Protein 8ROS (pdb70)

Secondary structure (P-SEA, 3-state):
cccc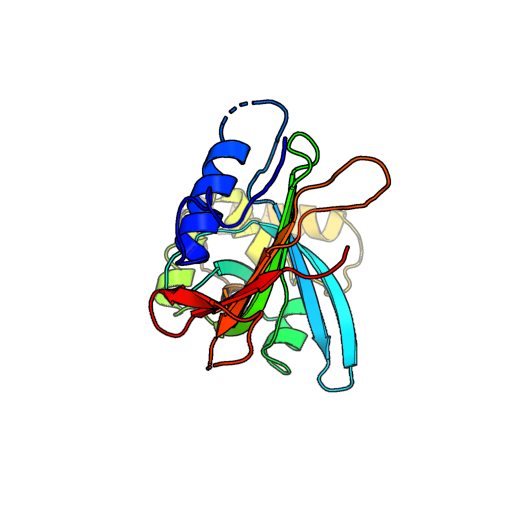cccccccaaaaaaaaaaaaaaccccccccbbbbbbbcccbbbbcbbbbbccccccbbbbbcccccaaaaaaaacccbbbbbbbccccbbbbbbbbbbbccaaaaaaaaaaccaaaaaaaaacccccccccaaaaaaaaaaaaaaaccccccccccccbbbbbccbbbbbbbbcccbbbbbbbbcccccccccccccbbbbbbcc

Solvent-accessible surface area: 12322 Å² total

Nearest PDB structures (foldseek):
  8qyt-assembly1_A-2  TM=1.001E+00  e=1.012E-44  Homo sapiens
  8qyw-assembly1_A-2  TM=9.950E-01  e=2.028E-42  Homo sapiens
  1nrg-assembly1_A-2  TM=9.935E-01  e=1.696E-42  Homo sapiens
  6h00-assembly1_A-2  TM=9.906E-01  e=2.196E-41  Homo sapiens
  3hy8-assembly1_A-2  TM=9.776E-01  e=6.808E-41  Homo sapiens

B-factor: mean 29.66, std 10.38, range [16.56, 82.55]

Sequence (208 aa):
EAFEETHLTSLDPVKQFAAWFEEAVQPDIGEANAMCLATCTRDGKPSARMLLLKGFGKDGFRFFTNFESRKGKELDSSNPFASSLVFYWEPLNNRQVRVEGPVKKLPEEEAECCYFHSRPKSSQIGAVVSHQSSSVIPDREYLRKKNEELEQLYQDQEVPKPKSWGGYVLYPQVMEFWQQGQTNRLHDRIVFRRGLGPMTHRGEEDWLYERLAP

Radius of gyration: 19.8 Å; Cα contacts (8 Å, |Δi|>4): 375; chains: 1; bounding box: 54×47×44 Å

Foldseek 3Di:
DDDDPVPQPALPVLVSCVVVLVVLVVPPRDQQQKKKKWFAAPVGHIDIDIFGFDDQDQQATKGKDFLQAPRNVRCVRPFWMKIWGDRVVQQKIKIFTAGKDFDDPVVFQVVLQVDPVLVNLLQVLDPHHDDDDDVVSSVVSSVVVCVVQPVHDRDRPPRIGMMGGNGQKMWIWHADPPRQIWIKMKGFAPDPQWADGPDRIIIGTDGD

Structure (mmCIF, N/CA/C/O backbone):
data_8ROS
#
_entry.id   8ROS
#
_cell.length_a   83.150
_cell.length_b   83.150
_cell.length_c   59.170
_cell.angle_alpha   90.000
_cell.angle_beta   90.000
_cell.angle_gamma   120.000
#
_symmetry.space_group_name_H-M   'P 31 2 1'
#
loop_
_entity.id
_entity.type
_entity.pdbx_description
1 polymer "Pyridoxine-5'-phosphate oxidase"
2 non-polymer 'FLAVIN MONONUCLEOTIDE'
3 non-polymer '[6-methyl-5-oxidanylidene-4-[(4-oxidanylidene-2-sulfanylidene-1,3-thiazol-5-yl)methyl]-4~{H}-pyridin-3-yl]methyl dihydrogen phosphate'
4 non-polymer DI(HYDROXYETHYL)ETHER
5 non-polymer 'SODIUM ION'
6 water water
#
loop_
_atom_site.group_PDB
_atom_site.id
_atom_site.type_symbol
_atom_site.label_atom_id
_atom_site.label_alt_id
_atom_site.label_comp_id
_atom_site.label_asym_id
_atom_site.label_entity_id
_atom_site.label_seq_id
_atom_site.pdbx_PDB_ins_code
_atom_site.Cartn_x
_atom_site.Cartn_y
_atom_site.Cartn_z
_atom_site.occupancy
_atom_site.B_iso_or_equiv
_atom_site.auth_seq_id
_atom_site.auth_comp_id
_atom_site.auth_asym_id
_atom_site.auth_atom_id
_atom_site.pdbx_PDB_model_num
ATOM 1 N N . GLU A 1 49 ? -34.480 28.224 -3.816 1.000 70.168 46 GLU AAA N 1
ATOM 2 C CA . GLU A 1 49 ? -34.228 27.594 -2.478 1.000 65.117 46 GLU AAA CA 1
ATOM 3 C C . GLU A 1 49 ? -33.777 26.136 -2.658 1.000 57.945 46 GLU AAA C 1
ATOM 4 O O . GLU A 1 49 ? -32.931 25.700 -1.876 1.000 52.843 46 GLU AAA O 1
ATOM 10 N N . ALA A 1 50 ? -34.348 25.403 -3.620 1.000 46.622 47 ALA AAA N 1
ATOM 11 C CA . ALA A 1 50 ? -33.898 24.042 -4.004 1.000 46.861 47 ALA AAA CA 1
ATOM 12 C C . ALA A 1 50 ? -32.497 24.141 -4.607 1.000 44.831 47 ALA AAA C 1
ATOM 13 O O . ALA A 1 50 ? -32.298 25.030 -5.435 1.000 45.562 47 ALA AAA O 1
ATOM 15 N N . PHE A 1 51 ? -31.578 23.231 -4.260 1.000 36.079 48 PHE AAA N 1
ATOM 16 C CA . PHE A 1 51 ? -30.318 23.011 -5.010 1.000 32.220 48 PHE AAA CA 1
ATOM 17 C C . PHE A 1 51 ? -30.403 21.685 -5.778 1.000 35.679 48 PHE AAA C 1
ATOM 18 O O . PHE A 1 51 ? -30.442 20.609 -5.200 1.000 31.802 48 PHE AAA O 1
ATOM 26 N N . GLU A 1 52 ? -30.441 21.780 -7.106 1.000 37.140 49 GLU AAA N 1
ATOM 27 C CA . GLU A 1 52 ? -30.864 20.700 -8.024 1.000 39.055 49 GLU AAA CA 1
ATOM 28 C C . GLU A 1 52 ? -29.797 20.473 -9.078 1.000 36.410 49 GLU AAA C 1
ATOM 29 O O . GLU A 1 52 ? -29.288 21.465 -9.611 1.000 36.364 49 GLU AAA O 1
ATOM 35 N N . GLU A 1 53 ? -29.580 19.214 -9.415 1.000 33.237 50 GLU AAA N 1
ATOM 36 C CA . GLU A 1 53 ? -28.652 18.717 -10.458 1.000 33.376 50 GLU AAA CA 1
ATOM 37 C C . GLU A 1 53 ? -28.901 19.430 -11.802 1.000 39.219 50 GLU AAA C 1
ATOM 38 O O . GLU A 1 53 ? -27.941 19.802 -12.420 1.000 42.025 50 GLU AAA O 1
ATOM 44 N N . THR A 1 54 ? -30.145 19.695 -12.171 1.000 43.256 51 THR AAA N 1
ATOM 45 C CA . THR A 1 54 ? -30.510 20.333 -13.470 1.000 44.560 51 THR AAA CA 1
ATOM 46 C C . THR A 1 54 ? -30.192 21.832 -13.484 1.000 45.049 51 THR AAA C 1
ATOM 47 O O . THR A 1 54 ? -30.280 22.418 -14.580 1.000 45.981 51 THR AAA O 1
ATOM 51 N N . HIS A 1 55 ? -29.877 22.460 -12.347 1.000 40.260 52 HIS AAA N 1
ATOM 52 C CA . HIS A 1 55 ? -29.482 23.899 -12.282 1.000 43.513 52 HIS AAA CA 1
ATOM 53 C C . HIS A 1 55 ? -28.024 24.048 -11.803 1.000 40.105 52 HIS AAA C 1
ATOM 54 O O . HIS A 1 55 ? -27.658 25.136 -11.311 1.000 43.713 52 HIS AAA O 1
ATOM 61 N N . LEU A 1 56 ? -27.174 23.035 -11.982 1.000 38.735 53 LEU AAA N 1
ATOM 62 C CA . LEU A 1 56 ? -25.730 23.215 -11.713 1.000 33.767 53 LEU AAA CA 1
ATOM 63 C C . LEU A 1 56 ? -25.236 24.227 -12.728 1.000 39.378 53 LEU AAA C 1
ATOM 64 O 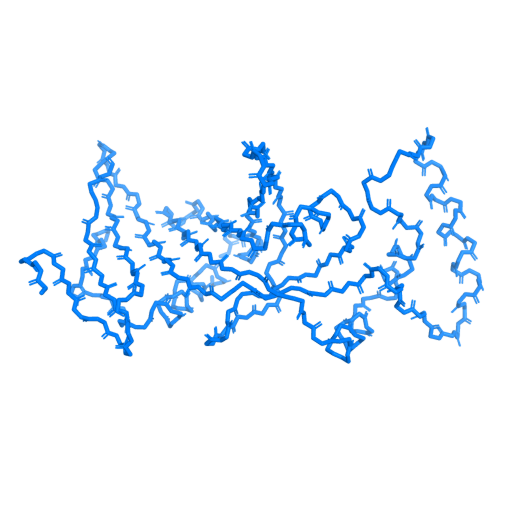O . LEU A 1 56 ? -25.735 24.235 -13.856 1.000 37.390 53 LEU AAA O 1
ATOM 69 N N . THR A 1 57 ? -24.340 25.108 -12.327 1.000 32.919 54 THR AAA N 1
ATOM 70 C CA . THR A 1 57 ? -23.715 26.063 -13.269 1.000 33.716 54 THR AAA CA 1
ATOM 71 C C . THR A 1 57 ? -22.793 25.275 -14.202 1.000 34.003 54 THR AAA C 1
ATOM 72 O O . THR A 1 57 ? -22.685 25.633 -15.375 1.000 35.803 54 THR AAA O 1
ATOM 76 N N . SER A 1 58 ? -22.118 24.251 -13.680 1.000 28.506 55 SER AAA N 1
ATOM 77 C CA . SER A 1 58 ? -21.080 23.483 -14.395 1.000 30.216 55 SER AAA CA 1
ATOM 78 C C . SER A 1 58 ? -21.013 22.073 -13.835 1.000 30.319 55 SER AAA C 1
ATOM 79 O O . SER A 1 58 ? -21.273 21.891 -12.597 1.000 28.364 55 SER AAA O 1
ATOM 82 N N . LEU A 1 59 ? -20.643 21.118 -14.672 1.000 30.488 56 LEU AAA N 1
ATOM 83 C CA . LEU A 1 59 ? -20.338 19.735 -14.249 1.000 29.747 56 LEU AAA CA 1
ATOM 84 C C . LEU A 1 59 ? -18.834 19.565 -14.080 1.000 27.509 56 LEU AAA C 1
ATOM 85 O O . LEU A 1 59 ? -18.354 18.411 -13.977 1.000 26.544 56 LEU AAA O 1
ATOM 90 N N . ASP A 1 60 ? -18.087 20.675 -14.136 1.000 29.746 57 ASP AAA N 1
ATOM 91 C CA . ASP A 1 60 ? -16.687 20.708 -13.669 1.000 28.515 57 ASP AAA CA 1
ATOM 92 C C . ASP A 1 60 ? -16.777 21.340 -12.288 1.000 26.992 57 ASP AAA C 1
ATOM 93 O O . ASP A 1 60 ? -17.154 22.501 -12.233 1.000 24.561 57 ASP AAA O 1
ATOM 98 N N . PRO A 1 61 ? -16.554 20.548 -11.215 1.000 24.455 58 PRO AAA N 1
ATOM 99 C CA . PRO A 1 61 ? -16.810 21.064 -9.856 1.000 23.701 58 PRO AAA CA 1
ATOM 100 C C . PRO A 1 61 ? -15.924 22.251 -9.463 1.000 25.399 58 PRO AAA C 1
ATOM 101 O O . PRO A 1 61 ? -16.322 23.051 -8.631 1.000 23.209 58 PRO AAA O 1
ATOM 105 N N . VAL A 1 62 ? -14.759 22.389 -10.084 1.000 24.278 59 VAL AAA N 1
ATOM 106 C CA . VAL A 1 62 ? -13.954 23.633 -9.876 1.000 24.358 59 VAL AAA CA 1
ATOM 107 C C . VAL A 1 62 ? -14.736 24.858 -10.377 1.000 25.594 59 VAL AAA C 1
ATOM 108 O O . VAL A 1 62 ? -14.729 25.950 -9.709 1.000 25.529 59 VAL AAA O 1
ATOM 112 N N . LYS A 1 63 ? -15.379 24.794 -11.563 1.000 23.622 60 LYS AAA N 1
ATOM 113 C CA . LYS A 1 63 ? -16.212 25.907 -12.060 1.000 24.845 60 LYS AAA CA 1
ATOM 114 C C . LYS A 1 63 ? -17.471 26.116 -11.212 1.000 24.395 60 LYS AAA C 1
ATOM 115 O O . LYS A 1 63 ? -17.902 27.254 -11.019 1.000 25.181 60 LYS AAA O 1
ATOM 121 N N . GLN A 1 64 ? -18.058 25.039 -10.677 1.000 24.102 61 GLN AAA N 1
ATOM 122 C CA . GLN A 1 64 ? -19.201 25.153 -9.755 1.000 22.797 61 GLN AAA CA 1
ATOM 123 C C . GLN A 1 64 ? -18.733 25.828 -8.448 1.000 21.960 61 GLN AAA C 1
ATOM 124 O O . GLN A 1 64 ? -19.441 26.736 -8.002 1.000 22.485 61 GLN AAA O 1
ATOM 130 N N . PHE A 1 65 ? -17.525 25.518 -8.011 1.000 23.276 62 PHE AAA N 1
ATOM 131 C CA . PHE A 1 65 ? -16.931 26.211 -6.825 1.000 21.348 62 PHE AAA CA 1
ATOM 132 C C . PHE A 1 65 ? -16.806 27.708 -7.154 1.000 20.604 62 PHE AAA C 1
ATOM 133 O O . PHE A 1 65 ? -17.22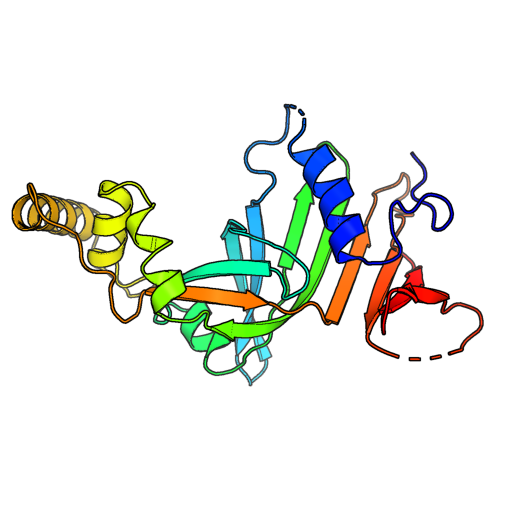5 28.597 -6.398 1.000 20.697 62 PHE AAA O 1
ATOM 141 N N . ALA A 1 66 ? -16.299 28.002 -8.345 1.000 22.881 63 ALA AAA N 1
ATOM 142 C CA . ALA A 1 66 ? -16.100 29.415 -8.755 1.000 23.559 63 ALA AAA CA 1
ATOM 143 C C . ALA A 1 66 ? -17.437 30.144 -8.716 1.000 23.817 63 ALA AAA C 1
ATOM 144 O O . ALA A 1 66 ? -17.486 31.330 -8.260 1.000 24.588 63 ALA AAA O 1
ATOM 146 N N . ALA A 1 67 ? -18.533 29.509 -9.151 1.000 21.977 64 ALA AAA N 1
ATOM 147 C CA . ALA A 1 67 ? -19.850 30.162 -9.169 1.000 22.955 64 ALA AAA CA 1
ATOM 148 C C . ALA A 1 67 ? -20.339 30.453 -7.760 1.000 23.892 64 ALA AAA C 1
ATOM 149 O O . ALA A 1 67 ? -20.753 31.580 -7.448 1.000 24.868 64 ALA AAA O 1
ATOM 151 N N . TRP A 1 68 ? -20.241 29.470 -6.885 1.000 22.559 65 TRP AAA N 1
ATOM 152 C CA . TRP A 1 68 ? -20.641 29.693 -5.476 1.000 21.925 65 TRP AAA CA 1
ATOM 153 C C . TRP A 1 68 ? -19.718 30.685 -4.761 1.000 19.958 65 TRP AAA C 1
ATOM 154 O O . TRP A 1 68 ? -20.234 31.460 -3.954 1.000 22.828 65 TRP AAA O 1
ATOM 165 N N . PHE A 1 69 ? -18.422 30.617 -5.013 1.000 22.514 66 PHE AAA N 1
ATOM 166 C CA . PHE A 1 69 ? -17.423 31.506 -4.374 1.000 20.889 66 PHE AAA CA 1
ATOM 167 C C . PHE A 1 69 ? -17.761 32.951 -4.755 1.000 21.132 66 PHE AAA C 1
ATOM 168 O O . PHE A 1 69 ? -17.780 33.838 -3.895 1.000 22.107 66 PHE AAA O 1
ATOM 176 N N . GLU A 1 70 ? -18.036 33.188 -6.040 1.000 21.263 67 GLU AAA N 1
ATOM 177 C CA . GLU A 1 70 ? -18.414 34.535 -6.488 1.000 23.388 67 GLU AAA CA 1
ATOM 178 C C . GLU A 1 70 ? -19.654 35.041 -5.761 1.000 25.309 67 GLU AAA C 1
ATOM 179 O O . GLU A 1 70 ? -19.653 36.189 -5.308 1.000 24.691 67 GLU AAA O 1
ATOM 185 N N . GLU A 1 71 ? -20.663 34.199 -5.554 1.000 22.841 68 GLU AAA N 1
ATOM 186 C CA . GLU A 1 71 ? -21.856 34.608 -4.797 1.000 25.146 68 GLU AAA CA 1
ATOM 187 C C . GLU A 1 71 ? -21.449 34.988 -3.377 1.000 24.869 68 GLU AAA C 1
ATOM 188 O O . GLU A 1 71 ? -22.025 35.962 -2.823 1.000 24.895 68 GLU AAA O 1
ATOM 194 N N . ALA A 1 72 ? -20.573 34.230 -2.744 1.000 22.497 69 ALA AAA N 1
ATOM 195 C CA . ALA A 1 72 ? -20.150 34.523 -1.361 1.000 22.365 69 ALA AAA CA 1
ATOM 196 C C . ALA A 1 72 ? -19.421 35.884 -1.309 1.000 24.101 69 ALA AAA C 1
ATOM 197 O O . ALA A 1 72 ? -19.606 36.638 -0.352 1.000 24.739 69 ALA AAA O 1
ATOM 199 N N . VAL A 1 73 ? -18.529 36.127 -2.266 1.000 22.915 70 VAL AAA N 1
ATOM 200 C CA . VAL A 1 73 ? -17.721 37.372 -2.353 1.000 23.206 70 VAL AAA CA 1
ATOM 201 C C . VAL A 1 73 ? -18.657 38.575 -2.530 1.000 26.080 70 VAL AAA C 1
ATOM 202 O O . VAL A 1 73 ? -18.372 39.641 -1.920 1.000 27.643 70 VAL AAA O 1
ATOM 206 N N . GLN A 1 74 ? -19.755 38.377 -3.240 1.000 25.790 71 GLN AAA N 1
ATOM 207 C CA . GLN A 1 74 ? -20.742 39.445 -3.572 1.000 30.046 71 GLN AAA CA 1
ATOM 208 C C . GLN A 1 74 ? -21.624 39.722 -2.348 1.000 29.952 71 GLN AAA C 1
ATOM 209 O O . GLN A 1 74 ? -22.373 40.706 -2.387 1.000 31.040 71 GLN AAA O 1
ATOM 225 N N . PRO A 1 76 ? -22.515 41.016 1.211 1.000 29.592 73 PRO AAA N 1
ATOM 226 C CA . PRO A 1 76 ? -21.929 41.913 2.189 1.000 29.599 73 PRO AAA CA 1
ATOM 227 C C . PRO A 1 76 ? -21.902 41.389 3.626 1.000 30.770 73 PRO AAA C 1
ATOM 228 O O . PRO A 1 76 ? -21.157 41.931 4.399 1.000 34.151 73 PRO AAA O 1
ATOM 232 N N . ASP A 1 77 ? -22.639 40.320 3.945 1.000 30.999 74 ASP AAA N 1
ATOM 233 C CA . ASP A 1 77 ? -22.660 39.732 5.312 1.000 31.435 74 ASP AAA CA 1
ATOM 234 C C . ASP A 1 77 ? -21.590 38.652 5.475 1.000 30.167 74 ASP AAA C 1
ATOM 235 O O . ASP A 1 77 ? -21.465 38.089 6.567 1.000 31.065 74 ASP AAA O 1
ATOM 240 N N . ILE A 1 78 ? -20.804 38.403 4.436 1.000 29.570 75 ILE AAA N 1
ATOM 241 C CA . ILE A 1 78 ? -19.653 37.475 4.509 1.000 28.955 75 ILE AAA CA 1
ATOM 242 C C . ILE A 1 78 ? -18.374 38.323 4.577 1.000 30.431 75 ILE AAA C 1
ATOM 243 O O . ILE A 1 78 ?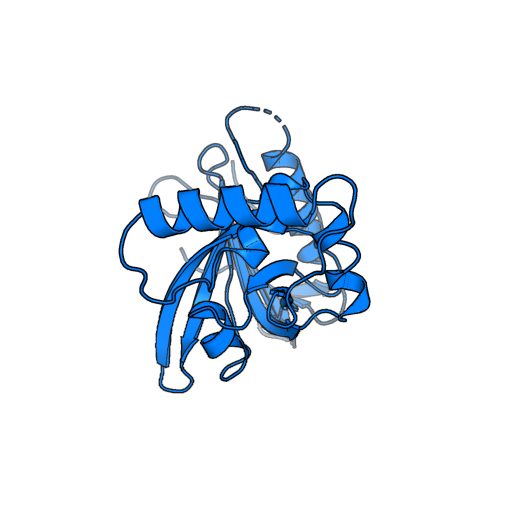 -18.196 39.218 3.717 1.000 32.969 75 ILE AAA O 1
ATOM 248 N N . GLY A 1 79 ? -17.549 38.089 5.580 1.000 28.334 76 GLY AAA N 1
ATOM 249 C CA . GLY A 1 79 ? -16.273 38.797 5.761 1.000 30.758 76 GLY AAA CA 1
ATOM 250 C C . GLY A 1 79 ? -15.172 38.244 4.869 1.000 28.457 76 GLY AAA C 1
ATOM 251 O O . GLY A 1 79 ? -14.809 38.915 3.856 1.000 33.675 76 GLY AAA O 1
ATOM 252 N N . GLU A 1 80 ? -14.610 37.087 5.232 1.000 27.960 77 GLU AAA N 1
ATOM 253 C CA . GLU A 1 80 ? -13.555 36.424 4.435 1.000 28.364 77 GLU AAA CA 1
ATOM 254 C C . GLU A 1 80 ? -14.214 35.211 3.745 1.000 27.975 77 GLU AAA C 1
ATOM 255 O O . GLU A 1 80 ? -14.274 34.128 4.341 1.000 27.313 77 GLU AAA O 1
ATOM 261 N N . ALA A 1 81 ? -14.708 35.358 2.509 1.000 25.136 78 ALA AAA N 1
ATOM 262 C CA . ALA A 1 81 ? -15.339 34.245 1.779 1.000 24.065 78 ALA AAA CA 1
ATOM 263 C C . ALA A 1 81 ? -14.294 33.156 1.514 1.000 21.588 78 ALA AAA C 1
ATOM 264 O O . ALA A 1 81 ? -14.694 32.027 1.290 1.000 22.858 78 ALA AAA O 1
ATOM 266 N N . ASN A 1 82 ? -13.000 33.464 1.526 1.000 21.792 79 ASN AAA N 1
ATOM 267 C CA . ASN A 1 82 ? -11.935 32.473 1.273 1.000 21.123 79 ASN AAA CA 1
ATOM 268 C C . ASN A 1 82 ? -11.374 31.892 2.562 1.000 19.335 79 ASN AAA C 1
ATOM 269 O O . ASN A 1 82 ? -10.464 31.100 2.472 1.000 20.155 79 ASN AAA O 1
ATOM 274 N N . ALA A 1 83 ? -11.988 32.149 3.713 1.000 19.797 80 ALA AAA N 1
ATOM 275 C CA . ALA A 1 83 ? -11.615 31.370 4.907 1.000 18.915 80 ALA AAA CA 1
ATOM 276 C C . ALA A 1 83 ? -12.082 29.926 4.742 1.000 19.617 80 ALA AAA C 1
ATOM 277 O O . ALA A 1 83 ? -13.197 29.685 4.230 1.000 21.815 80 ALA AAA O 1
ATOM 279 N N . MET A 1 84 ? -11.276 28.988 5.217 1.000 18.391 81 MET AAA N 1
ATOM 280 C CA . MET A 1 84 ? -11.595 27.574 5.085 1.000 17.745 81 MET AAA CA 1
ATOM 281 C C . MET A 1 84 ? -11.007 26.833 6.287 1.000 19.325 81 MET AAA C 1
ATOM 282 O O . MET A 1 84 ? -10.055 27.319 6.921 1.000 20.428 81 MET AAA O 1
ATOM 287 N N . CYS A 1 85 ? -11.561 25.686 6.631 1.000 18.902 82 CYS AAA N 1
ATOM 288 C CA . CYS A 1 85 ? -10.969 24.819 7.644 1.000 18.483 82 CYS AAA CA 1
ATOM 289 C C . CYS A 1 85 ? -10.174 23.733 6.923 1.000 18.961 82 CYS AAA C 1
ATOM 290 O O . CYS A 1 85 ? -10.748 23.082 6.054 1.000 19.796 82 CYS AAA O 1
ATOM 293 N N . LEU A 1 86 ? -8.903 23.606 7.253 1.000 18.478 83 LEU AAA N 1
ATOM 294 C CA . LEU A 1 86 ? -8.004 22.574 6.699 1.000 18.955 83 LEU AAA CA 1
ATOM 295 C C . LEU A 1 86 ? -7.867 21.443 7.690 1.000 18.479 83 LEU AAA C 1
ATOM 296 O O . LEU A 1 86 ? -7.407 21.694 8.822 1.000 18.506 83 LEU AAA O 1
ATOM 301 N N . ALA A 1 87 ? -8.267 20.246 7.300 1.000 18.493 84 ALA AAA N 1
ATOM 302 C CA . ALA A 1 87 ? -8.133 19.030 8.121 1.000 18.617 84 ALA AAA CA 1
ATOM 303 C C . ALA A 1 87 ? -6.948 18.184 7.612 1.000 20.563 84 ALA AAA C 1
ATOM 304 O O . ALA A 1 87 ? -6.856 17.946 6.424 1.000 19.799 84 ALA AAA O 1
ATOM 306 N N . THR A 1 88 ? -6.063 17.813 8.506 1.000 18.830 85 THR AAA N 1
ATOM 307 C CA . THR A 1 88 ? -4.860 16.994 8.227 1.000 19.538 85 THR AAA CA 1
ATOM 308 C C . THR A 1 88 ? -4.887 15.829 9.220 1.000 22.005 85 THR AAA C 1
ATOM 309 O O . THR A 1 88 ? -5.638 15.846 10.174 1.000 21.889 85 THR AAA O 1
ATOM 313 N N . CYS A 1 89 ? -3.989 14.879 9.056 1.000 21.368 86 CYS AAA N 1
ATOM 314 C CA . CYS A 1 89 ? -3.833 13.839 10.098 1.000 21.320 86 CYS AAA CA 1
ATOM 315 C C . CYS A 1 89 ? -2.489 13.135 9.961 1.000 21.704 86 CYS AAA C 1
ATOM 316 O O . CYS A 1 89 ? -1.870 13.192 8.916 1.000 22.712 86 CYS AAA O 1
ATOM 319 N N . THR A 1 90 ? -2.088 12.514 11.057 1.000 23.184 87 THR AAA N 1
ATOM 320 C CA . THR A 1 90 ? -0.892 11.641 11.033 1.000 23.373 87 THR AAA CA 1
ATOM 321 C C . THR A 1 90 ? -1.185 10.412 10.176 1.000 25.427 87 THR AAA C 1
ATOM 322 O O . THR A 1 90 ? -2.369 10.024 9.967 1.000 26.293 87 THR AAA O 1
ATOM 326 N N . ARG A 1 91 ? -0.114 9.737 9.742 1.000 26.739 88 ARG AAA N 1
ATOM 327 C CA . ARG A 1 91 ? -0.264 8.443 9.013 1.000 31.550 88 ARG AAA CA 1
ATOM 328 C C . ARG A 1 91 ? -1.057 7.432 9.842 1.000 27.798 88 ARG AAA C 1
ATOM 329 O O . ARG A 1 91 ? -1.793 6.606 9.239 1.000 33.413 88 ARG AAA O 1
ATOM 337 N N . ASP A 1 92 ? -0.902 7.478 11.145 1.000 27.621 89 ASP AAA N 1
ATOM 338 C CA . ASP A 1 92 ? -1.508 6.548 12.135 1.000 32.977 89 ASP AAA CA 1
ATOM 339 C C . ASP A 1 92 ? -2.926 7.009 12.536 1.000 30.001 89 ASP AAA C 1
ATOM 340 O O . ASP A 1 92 ? -3.511 6.375 13.435 1.000 30.123 89 ASP AAA O 1
ATOM 345 N N . GLY A 1 93 ? -3.472 8.051 11.888 1.000 27.444 90 GLY AAA N 1
ATOM 346 C CA . GLY A 1 93 ? -4.912 8.353 11.971 1.000 26.735 90 GLY AAA CA 1
ATOM 347 C C . GLY A 1 93 ? -5.267 9.286 13.124 1.000 26.375 90 GLY AAA C 1
ATOM 348 O O . GLY A 1 93 ? -6.385 9.170 13.636 1.000 26.873 90 GLY AAA O 1
ATOM 349 N N . LYS A 1 94 ? -4.419 10.233 13.495 1.000 24.007 91 LYS AAA N 1
ATOM 350 C CA . LYS A 1 94 ? -4.738 11.213 14.573 1.000 24.920 91 LYS AAA CA 1
ATOM 351 C C . LYS A 1 94 ? -5.049 12.536 13.878 1.000 23.084 91 LYS AAA C 1
ATOM 352 O O . LYS A 1 94 ? -4.161 13.127 13.286 1.000 22.782 91 LYS AAA O 1
ATOM 358 N N . PRO A 1 95 ? -6.317 12.984 13.855 1.000 22.334 92 PRO AAA N 1
ATOM 359 C CA . PRO A 1 95 ? -6.637 14.150 13.025 1.000 21.771 92 PRO AAA CA 1
ATOM 360 C C . PRO A 1 95 ? -6.418 15.483 13.733 1.000 20.102 92 PRO AAA C 1
ATOM 361 O O . PRO A 1 95 ? -6.402 15.591 14.949 1.000 23.478 92 PRO AAA O 1
ATOM 365 N N . SER A 1 96 ? -6.254 16.530 12.921 1.000 19.698 93 SER AAA N 1
ATOM 366 C CA . SER A 1 96 ? -6.119 17.914 13.419 1.000 19.226 93 SER AAA CA 1
ATOM 367 C C . SER A 1 96 ? -6.788 18.848 12.425 1.000 19.446 93 SER AAA C 1
ATOM 368 O O . SER A 1 96 ? -7.044 18.448 11.262 1.000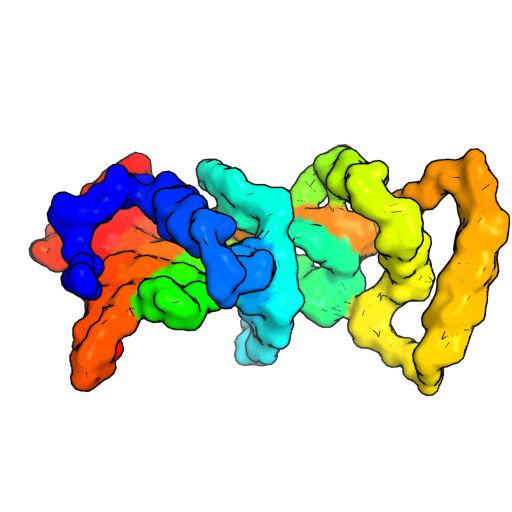 20.469 93 SER AAA O 1
ATOM 371 N N . ALA A 1 97 ? -7.105 20.072 12.826 1.000 18.046 94 ALA AAA N 1
ATOM 372 C CA . ALA A 1 97 ? -7.858 21.000 11.943 1.000 18.632 94 ALA AAA CA 1
ATOM 373 C C . ALA A 1 97 ? -7.632 22.412 12.418 1.000 17.523 94 ALA AAA C 1
ATOM 374 O O . ALA A 1 97 ? -7.581 22.678 13.669 1.000 17.839 94 ALA AAA O 1
ATOM 376 N N . ARG A 1 98 ? -7.666 23.338 11.494 1.000 19.311 95 ARG AAA N 1
ATOM 377 C CA . ARG A 1 98 ? -7.459 24.773 11.807 1.000 18.222 95 ARG AAA CA 1
ATOM 378 C C . ARG A 1 98 ? -7.971 25.610 10.666 1.000 17.863 95 ARG AAA C 1
ATOM 379 O O . ARG A 1 98 ? -8.007 25.132 9.525 1.000 18.195 95 ARG AAA O 1
ATOM 387 N N . MET A 1 99 ? -8.302 26.868 10.980 1.000 16.558 96 MET AAA N 1
ATOM 388 C CA . MET A 1 99 ? -8.654 27.807 9.904 1.000 18.508 96 MET AAA CA 1
ATOM 389 C C . MET A 1 99 ? -7.439 28.205 9.096 1.000 18.328 96 MET AAA C 1
ATOM 390 O O . MET A 1 99 ? -6.340 28.372 9.666 1.000 20.691 96 MET AAA O 1
ATOM 395 N N . LEU A 1 100 ? -7.637 28.449 7.779 1.000 18.979 97 LEU AAA N 1
ATOM 396 C CA . LEU A 1 100 ? -6.611 28.937 6.854 1.000 22.296 97 LEU AAA CA 1
ATOM 397 C C . LEU A 1 100 ? -7.297 29.842 5.835 1.000 22.498 97 LEU AAA C 1
ATOM 398 O O . LEU A 1 100 ? -8.542 29.770 5.676 1.000 20.709 97 LEU AAA O 1
ATOM 403 N N . LEU A 1 101 ? -6.524 30.590 5.063 1.000 21.864 98 LEU AAA N 1
ATOM 404 C CA . LEU A 1 101 ? -7.112 31.331 3.929 1.000 21.686 98 LEU AAA CA 1
ATOM 405 C C . LEU A 1 101 ? -6.711 30.661 2.620 1.000 20.513 98 LEU AAA C 1
ATOM 406 O O . LEU A 1 101 ? -5.571 30.317 2.427 1.000 22.579 98 LEU AAA O 1
ATOM 411 N N . LEU A 1 102 ? -7.710 30.430 1.784 1.000 19.930 99 LEU AAA N 1
ATOM 412 C CA . LEU A 1 102 ? -7.457 30.072 0.371 1.000 18.512 99 LEU AAA CA 1
ATOM 413 C C . LEU A 1 102 ? -6.734 31.215 -0.332 1.000 19.349 99 LEU AAA C 1
ATOM 414 O O . LEU A 1 102 ? -7.181 32.345 -0.206 1.000 21.178 99 LEU AAA O 1
ATOM 419 N N . LYS A 1 103 ? -5.642 30.897 -1.061 1.000 19.571 100 LYS AAA N 1
ATOM 420 C CA . LYS A 1 103 ? -4.842 31.949 -1.739 1.000 21.664 100 LYS AAA CA 1
ATOM 421 C C . LYS A 1 103 ? -4.852 31.828 -3.257 1.000 26.515 100 LYS AAA C 1
ATOM 422 O O . LYS A 1 103 ? -4.468 32.808 -3.921 1.000 33.872 100 LYS AAA O 1
ATOM 428 N N . GLY A 1 104 ? -5.606 30.917 -3.767 1.000 24.009 101 GLY AAA N 1
ATOM 429 C CA . GLY A 1 104 ? -5.767 30.765 -5.224 1.000 24.432 101 GLY AAA CA 1
ATOM 430 C C . GLY A 1 104 ? -6.410 29.438 -5.515 1.000 24.439 101 GLY AAA C 1
ATOM 431 O O . GLY A 1 104 ? -6.277 28.508 -4.703 1.000 24.080 101 GLY AAA O 1
ATOM 432 N N . PHE A 1 105 ? -7.053 29.298 -6.672 1.000 23.058 102 PHE AAA N 1
ATOM 433 C CA . PHE A 1 105 ? -7.718 28.042 -7.055 1.000 22.618 102 PHE AAA CA 1
ATOM 434 C C . PHE A 1 105 ? -7.820 28.023 -8.581 1.000 24.287 102 PHE AAA C 1
ATOM 435 O O . PHE A 1 105 ? -7.903 29.087 -9.229 1.000 27.202 102 PHE AAA O 1
ATOM 443 N N . GLY A 1 106 ? -7.899 26.818 -9.082 1.000 28.113 103 GLY AAA N 1
ATOM 444 C CA . GLY A 1 106 ? -8.145 26.555 -10.522 1.000 26.495 103 GLY AAA CA 1
ATOM 445 C C . GLY A 1 106 ? -8.037 25.078 -10.774 1.000 28.914 103 GLY AAA C 1
ATOM 446 O O . GLY A 1 106 ? -8.156 24.267 -9.836 1.000 27.187 103 GLY AAA O 1
ATOM 447 N N . LYS A 1 107 ? -7.772 24.691 -12.028 1.000 30.079 104 LYS AAA N 1
ATOM 448 C CA . LYS A 1 107 ? -7.842 23.265 -12.398 1.000 33.173 104 LYS AAA CA 1
ATOM 449 C C . LYS A 1 107 ? -6.870 22.406 -11.578 1.000 32.197 104 LYS AAA C 1
ATOM 450 O O . LYS A 1 107 ? -7.229 21.258 -11.313 1.000 39.174 104 LYS AAA O 1
ATOM 456 N N . ASP A 1 108 ? -5.682 22.909 -11.184 1.000 29.054 105 ASP AAA N 1
ATOM 457 C CA . ASP A 1 108 ? -4.619 22.103 -10.523 1.000 32.970 105 ASP AAA CA 1
ATOM 458 C C . ASP A 1 108 ? -4.905 22.049 -9.018 1.000 27.691 105 ASP AAA C 1
ATOM 459 O O . ASP A 1 108 ? -4.281 21.237 -8.329 1.000 29.323 105 ASP AAA O 1
ATOM 464 N N . GLY A 1 109 ? -5.862 22.860 -8.567 1.000 26.262 106 GLY AAA N 1
ATOM 465 C CA . GLY A 1 109 ? -6.324 22.710 -7.174 1.000 24.614 106 GLY AAA CA 1
ATOM 466 C C . GLY A 1 109 ? -6.312 24.003 -6.393 1.000 23.212 106 GLY AAA C 1
ATOM 467 O O . GLY A 1 109 ? -6.335 25.143 -6.952 1.000 24.624 106 GLY AAA O 1
ATOM 468 N N . PHE A 1 110 ? -6.393 23.796 -5.087 1.000 23.162 107 PHE AAA N 1
ATOM 469 C CA . PHE A 1 110 ? -6.648 24.821 -4.054 1.000 23.889 107 PHE AAA CA 1
ATOM 470 C C . PHE A 1 110 ? -5.325 25.096 -3.325 1.000 20.964 107 PHE AAA C 1
ATOM 471 O O . PHE A 1 110 ? -4.768 24.165 -2.777 1.000 20.791 107 PHE AAA O 1
ATOM 479 N N . ARG A 1 111 ? -4.873 26.350 -3.367 1.000 20.811 108 ARG AAA N 1
ATOM 480 C CA . ARG A 1 111 ? -3.529 26.778 -2.858 1.000 22.320 108 ARG AAA CA 1
ATOM 481 C C . ARG A 1 111 ? -3.647 27.474 -1.492 1.000 20.239 108 ARG AAA C 1
ATOM 482 O O . ARG A 1 111 ? -4.612 28.266 -1.257 1.000 21.866 108 ARG AAA O 1
ATOM 490 N N . PHE A 1 112 ? -2.670 27.238 -0.659 1.000 19.600 109 PHE AAA N 1
ATOM 491 C CA . PHE A 1 112 ? -2.549 27.924 0.648 1.000 18.070 109 PHE AAA CA 1
ATOM 492 C C . PHE A 1 112 ? -1.087 27.990 1.063 1.000 20.740 109 PHE AAA C 1
ATOM 493 O O . PHE A 1 112 ? -0.255 27.196 0.570 1.000 20.932 109 PHE AAA O 1
ATOM 501 N N . PHE A 1 113 ? -0.778 28.876 2.005 1.000 20.788 110 PHE AAA N 1
ATOM 502 C CA . PHE A 1 113 ? 0.609 29.150 2.395 1.000 20.028 110 PHE AAA CA 1
ATOM 503 C C . PHE A 1 113 ? 0.705 29.029 3.905 1.000 21.734 110 PHE AAA C 1
ATOM 504 O O . PHE A 1 113 ? -0.237 29.453 4.569 1.000 21.569 110 PHE AAA O 1
ATOM 512 N N . THR A 1 114 ? 1.825 28.486 4.363 1.000 20.238 111 THR AAA N 1
ATOM 513 C CA . THR A 1 114 ? 1.999 28.197 5.791 1.000 19.992 111 THR AAA CA 1
ATOM 514 C C . THR A 1 114 ? 3.478 27.874 6.034 1.000 23.554 111 THR AAA C 1
ATOM 515 O O . THR A 1 114 ? 4.291 27.870 5.132 1.000 22.770 111 THR AAA O 1
ATOM 519 N N . ASN A 1 115 ? 3.822 27.652 7.270 1.000 21.437 112 ASN AAA N 1
ATOM 520 C CA . ASN A 1 115 ? 5.166 27.200 7.652 1.000 22.866 112 ASN AAA CA 1
ATOM 521 C C . ASN A 1 115 ? 5.183 25.676 7.563 1.000 24.603 112 ASN AAA C 1
ATOM 522 O O . ASN A 1 115 ? 4.424 24.997 8.258 1.000 21.537 112 ASN AAA O 1
ATOM 527 N N . PHE A 1 116 ? 6.120 25.141 6.799 1.000 22.841 113 PHE AAA N 1
ATOM 528 C CA . PHE A 1 116 ? 6.256 23.673 6.647 1.000 22.268 113 PHE AAA CA 1
ATOM 529 C C . PHE A 1 116 ? 6.659 22.981 7.960 1.000 21.592 113 PHE AAA C 1
ATOM 530 O O . PHE A 1 116 ? 6.403 21.752 8.085 1.000 23.112 113 PHE AAA O 1
ATOM 538 N N . GLU A 1 117 ? 7.244 23.710 8.901 1.000 21.952 114 GLU AAA N 1
ATOM 539 C CA . GLU A 1 117 ? 7.679 23.162 10.211 1.000 24.150 114 GLU AAA CA 1
ATOM 540 C C . GLU A 1 117 ? 6.552 23.238 11.244 1.000 24.220 114 GLU AAA C 1
ATOM 541 O O . GLU A 1 117 ? 6.795 22.875 12.413 1.000 23.534 114 GLU AAA O 1
ATOM 547 N N . SER A 1 118 ? 5.405 23.798 10.877 1.000 21.125 115 SER AAA N 1
ATOM 548 C CA . SER A 1 118 ? 4.253 23.844 11.819 1.000 21.097 115 SER AAA CA 1
ATOM 549 C C . SER A 1 118 ? 3.717 22.431 12.037 1.000 23.662 115 SER AAA C 1
ATOM 550 O O . SER A 1 118 ? 4.134 21.473 11.357 1.000 22.349 115 SER AAA O 1
ATOM 553 N N . ARG A 1 119 ? 2.730 22.314 12.918 1.000 21.999 116 ARG AAA N 1
ATOM 554 C CA . ARG A 1 119 ? 2.081 21.023 13.171 1.000 22.185 116 ARG AAA CA 1
ATOM 555 C C . ARG A 1 119 ? 1.425 20.534 11.881 1.000 22.523 116 ARG AAA C 1
ATOM 556 O O . ARG A 1 119 ? 1.577 19.373 11.519 1.000 21.662 116 ARG AAA O 1
ATOM 564 N N . LYS A 1 120 ? 0.683 21.395 11.184 1.000 20.817 117 LYS AAA N 1
ATOM 565 C CA . LYS A 1 120 ? 0.034 20.966 9.929 1.000 20.066 117 LYS AAA CA 1
ATOM 566 C C . LYS A 1 120 ? 1.101 20.571 8.899 1.000 22.528 117 LYS AAA C 1
ATOM 567 O O . LYS A 1 120 ? 0.850 19.630 8.101 1.000 22.464 117 LYS AAA O 1
ATOM 573 N N . GLY A 1 121 ? 2.217 21.295 8.865 1.000 22.225 118 GLY AAA N 1
ATOM 574 C CA . GLY A 1 121 ? 3.206 21.073 7.802 1.000 21.974 118 GLY AAA CA 1
ATOM 575 C C . GLY A 1 121 ? 3.943 19.742 7.989 1.000 22.318 118 GLY AAA C 1
ATOM 576 O O . GLY A 1 121 ? 4.140 19.021 7.002 1.000 24.062 118 GLY AAA O 1
ATOM 577 N N . LYS A 1 122 ? 4.217 19.359 9.233 1.000 23.862 119 LYS AAA N 1
ATOM 578 C CA . LYS A 1 122 ? 4.801 18.017 9.526 1.000 24.731 119 LYS AAA CA 1
ATOM 579 C C . LYS A 1 122 ? 3.809 16.927 9.160 1.000 24.534 119 LYS AAA C 1
ATOM 580 O O . LYS A 1 122 ? 4.238 15.925 8.572 1.000 26.324 119 LYS AAA O 1
ATOM 586 N N . GLU A 1 123 ? 2.515 17.113 9.418 1.000 21.898 120 GLU AAA N 1
ATOM 587 C CA . GLU A 1 123 ? 1.502 16.108 9.020 1.000 20.886 120 GLU AAA CA 1
ATOM 588 C C . GLU A 1 123 ? 1.430 16.017 7.499 1.000 21.432 120 GLU AAA C 1
ATOM 589 O O . GLU A 1 123 ? 1.365 14.869 7.014 1.000 24.908 120 GLU AAA O 1
ATOM 595 N N . LEU A 1 124 ? 1.353 17.133 6.799 1.000 21.986 121 LEU AAA N 1
ATOM 596 C CA . LEU A 1 124 ? 1.222 17.138 5.319 1.000 21.244 121 LEU AAA CA 1
ATOM 597 C C . LEU A 1 124 ? 2.468 16.491 4.680 1.000 25.275 121 LEU AAA C 1
ATOM 598 O O . LEU A 1 124 ? 2.290 15.858 3.634 1.000 26.259 121 LEU AAA O 1
ATOM 603 N N . ASP A 1 125 ? 3.649 16.708 5.233 1.000 25.508 122 ASP AAA N 1
ATOM 604 C CA . ASP A 1 125 ? 4.928 16.195 4.644 1.000 28.888 122 ASP AAA CA 1
ATOM 605 C C . ASP A 1 125 ? 4.981 14.667 4.864 1.000 29.008 122 ASP AAA C 1
ATOM 606 O O . ASP A 1 125 ? 5.374 13.925 3.931 1.000 30.847 122 ASP AAA O 1
ATOM 611 N N . SER A 1 126 ? 4.487 14.172 5.983 1.000 26.910 123 SER AAA N 1
ATOM 612 C CA A SER A 1 126 ? 4.510 12.724 6.328 0.500 27.200 123 SER AAA CA 1
ATOM 613 C CA B SER A 1 126 ? 4.497 12.732 6.342 0.500 27.002 123 SER AAA CA 1
ATOM 614 C C . SER A 1 126 ? 3.308 11.998 5.718 1.000 27.689 123 SER AAA C 1
ATOM 615 O O . SER A 1 126 ? 3.441 10.788 5.456 1.000 30.703 123 SER AAA O 1
ATOM 620 N N . ASN A 1 127 ? 2.195 12.715 5.480 1.000 24.883 124 ASN AAA N 1
ATOM 621 C CA . ASN A 1 127 ? 0.886 12.137 5.107 1.000 24.840 124 ASN AAA CA 1
ATOM 622 C C . ASN A 1 127 ? 0.146 13.106 4.188 1.000 25.930 124 ASN AAA C 1
ATOM 623 O O . ASN A 1 127 ? -0.712 13.897 4.627 1.000 23.335 124 ASN AAA O 1
ATOM 628 N N . PRO A 1 128 ? 0.490 13.118 2.894 1.000 23.163 125 PRO AAA N 1
ATOM 629 C CA . PRO A 1 128 ? 0.105 14.199 1.981 1.000 24.534 125 PRO AAA CA 1
ATOM 630 C C . PRO A 1 128 ? -1.313 14.111 1.426 1.000 23.653 125 PRO AAA C 1
ATOM 631 O O . PRO A 1 128 ? -1.521 14.095 0.213 1.000 22.614 125 PRO AAA O 1
ATOM 635 N N . PHE A 1 129 ? -2.274 14.151 2.344 1.000 22.468 126 PHE AAA N 1
ATOM 636 C CA . PHE A 1 129 ? -3.728 14.080 2.103 1.000 23.872 126 PHE AAA CA 1
ATOM 637 C C . PHE A 1 129 ? -4.407 15.074 3.053 1.000 21.883 126 PHE AAA C 1
ATOM 638 O O . PHE A 1 129 ? -4.016 15.201 4.203 1.000 22.635 126 PHE AAA O 1
ATOM 646 N N . ALA A 1 130 ? -5.401 15.754 2.541 1.000 22.039 127 ALA AAA N 1
ATOM 647 C CA . ALA A 1 130 ? -6.082 16.770 3.372 1.000 22.126 127 ALA AAA CA 1
ATOM 648 C C . ALA A 1 130 ? -7.537 16.871 2.943 1.000 20.816 127 ALA AAA C 1
ATOM 649 O O . ALA A 1 130 ? -7.950 16.383 1.851 1.000 20.945 127 ALA AAA O 1
ATOM 651 N N . SER A 1 131 ? -8.316 17.624 3.727 1.000 21.190 128 SER AAA N 1
ATOM 652 C CA A SER A 1 131 ? -9.710 17.967 3.364 0.500 22.784 128 SER AAA CA 1
ATOM 653 C CA B SER A 1 131 ? -9.692 17.994 3.308 0.500 21.505 128 SER AAA CA 1
ATOM 654 C C . SER A 1 131 ? -9.958 19.436 3.745 1.000 19.610 128 SER AAA C 1
ATOM 655 O O . SER A 1 131 ? -9.305 19.898 4.708 1.000 21.121 128 SER AAA O 1
ATOM 660 N N . LEU A 1 132 ? -10.798 20.116 2.988 1.000 18.374 129 LEU AAA N 1
ATOM 661 C CA . LEU A 1 132 ? -11.129 21.548 3.223 1.000 19.465 129 LEU AAA CA 1
ATOM 662 C C . LEU A 1 132 ? -12.620 21.646 3.472 1.000 19.155 129 LEU AAA C 1
ATOM 663 O O . LEU A 1 132 ? -13.399 20.874 2.895 1.000 18.584 129 LEU AAA O 1
ATOM 668 N N . VAL A 1 133 ? -13.017 22.610 4.311 1.000 18.303 130 VAL AAA N 1
ATOM 669 C CA . VAL A 1 133 ? -14.436 22.987 4.506 1.000 17.449 130 VAL AAA CA 1
ATOM 670 C C . VAL A 1 133 ? -14.556 24.501 4.280 1.000 18.536 130 VAL AAA C 1
ATOM 671 O O . VAL A 1 133 ? -13.883 25.274 5.007 1.000 18.788 130 VAL AAA O 1
ATOM 675 N N . PHE A 1 134 ? -15.435 24.911 3.371 1.000 18.509 131 PHE AAA N 1
ATOM 676 C CA . PHE A 1 134 ? -15.896 26.297 3.222 1.000 16.873 131 PHE AAA CA 1
ATOM 677 C C . PHE A 1 134 ? -17.306 26.316 3.757 1.000 19.980 131 PHE AAA C 1
ATOM 678 O O . PHE A 1 134 ? -18.126 25.435 3.433 1.000 19.783 131 PHE AAA O 1
ATOM 686 N N . TYR A 1 135 ? -17.601 27.275 4.629 1.000 19.934 132 TYR AAA N 1
ATOM 687 C CA . TYR A 1 135 ? -18.927 27.429 5.236 1.000 17.947 132 TYR AAA CA 1
ATOM 688 C C . TYR A 1 135 ? -19.347 28.889 5.115 1.000 21.183 132 TYR AAA C 1
ATOM 689 O O . TYR A 1 135 ? -18.690 29.754 5.685 1.000 21.298 132 TYR AAA O 1
ATOM 698 N N . TRP A 1 136 ? -20.418 29.140 4.381 1.000 19.748 133 TRP AAA N 1
ATOM 699 C CA . TRP A 1 136 ? -20.982 30.482 4.141 1.000 18.686 133 TRP AAA CA 1
ATOM 700 C C . TRP A 1 136 ? -22.363 30.560 4.794 1.000 20.614 133 TRP AAA C 1
ATOM 701 O O . TRP A 1 136 ? -23.391 30.295 4.166 1.000 22.231 133 TRP AAA O 1
ATOM 712 N N . GLU A 1 137 ? -22.383 30.864 6.094 1.000 21.192 134 GLU AAA N 1
ATOM 713 C CA . GLU A 1 137 ? -23.621 30.806 6.903 1.000 23.511 134 GLU AAA CA 1
ATOM 714 C C . GLU A 1 137 ? -24.736 31.656 6.284 1.000 23.660 134 GLU AAA C 1
ATOM 715 O O . GLU A 1 137 ? -25.858 31.181 6.211 1.000 24.984 134 GLU AAA O 1
ATOM 721 N N . PRO A 1 138 ? -24.498 32.902 5.802 1.000 22.309 135 PRO AAA N 1
ATOM 722 C CA . PRO A 1 138 ? -25.566 33.723 5.238 1.000 24.960 135 PRO AAA CA 1
ATOM 723 C C . PRO A 1 138 ? -26.163 33.150 3.952 1.000 25.533 135 PRO AAA C 1
ATOM 724 O O . PRO A 1 138 ? -27.313 33.501 3.682 1.000 27.614 135 PRO AAA O 1
ATOM 728 N N . LEU A 1 139 ? -25.477 32.235 3.276 1.000 22.225 136 LEU AAA N 1
ATOM 729 C CA . LEU A 1 139 ? -25.973 31.579 2.041 1.000 22.751 136 LEU AAA CA 1
ATOM 730 C C . LEU A 1 139 ? -26.466 30.156 2.342 1.000 22.989 136 LEU AAA C 1
ATOM 731 O O . LEU A 1 139 ? -26.914 29.470 1.400 1.000 24.611 136 LEU AAA O 1
ATOM 736 N N . ASN A 1 140 ? -26.322 29.702 3.579 1.000 21.530 137 ASN AAA N 1
ATOM 737 C CA A ASN A 1 140 ? -26.719 28.345 4.017 0.500 22.323 137 ASN AAA CA 1
ATOM 738 C CA B ASN A 1 140 ? -26.722 28.337 4.008 0.500 23.320 137 ASN AAA CA 1
ATOM 739 C C . ASN A 1 140 ? -26.019 27.307 3.133 1.000 21.579 137 ASN AAA C 1
ATOM 740 O O . ASN A 1 140 ? -26.672 26.338 2.693 1.000 22.523 137 ASN AAA O 1
ATOM 749 N N . ARG A 1 141 ? -24.721 27.475 2.894 1.000 20.572 138 ARG AAA N 1
ATOM 750 C CA . ARG A 1 141 ? -23.967 26.644 1.952 1.000 20.000 138 ARG AAA CA 1
ATOM 751 C C . ARG A 1 141 ? -22.657 26.174 2.579 1.000 19.479 138 ARG AAA C 1
ATOM 752 O O . ARG A 1 141 ? -21.985 26.970 3.319 1.000 20.690 138 ARG AAA O 1
ATOM 760 N N . GLN A 1 142 ? -22.270 24.944 2.243 1.000 18.781 139 GLN AAA N 1
ATOM 761 C CA . GLN A 1 142 ? -20.973 24.359 2.607 1.000 19.160 139 GLN AAA CA 1
ATOM 762 C C . GLN A 1 142 ? -20.341 23.728 1.378 1.000 19.792 139 GLN AAA C 1
ATOM 763 O O . GLN A 1 142 ? -21.081 23.132 0.594 1.000 18.942 139 GLN AAA O 1
ATOM 769 N N . VAL A 1 143 ? -19.031 23.846 1.214 1.000 17.690 140 VAL AAA N 1
ATOM 770 C CA . VAL A 1 143 ? -18.280 23.120 0.178 1.000 19.273 140 VAL AAA CA 1
ATOM 771 C C . VAL A 1 143 ? -17.198 22.302 0.864 1.000 19.605 140 VAL AAA C 1
ATOM 772 O O . VAL A 1 143 ? -16.474 22.865 1.738 1.000 19.456 140 VAL AAA O 1
ATOM 776 N N . ARG A 1 144 ? -17.087 21.008 0.541 1.000 18.182 141 ARG AAA N 1
ATOM 777 C CA . ARG A 1 144 ? -16.025 20.145 1.074 1.000 19.310 141 ARG AAA CA 1
ATOM 778 C C . ARG A 1 144 ? -15.127 19.741 -0.081 1.000 20.476 141 ARG AAA C 1
ATOM 779 O O . ARG A 1 144 ? -15.640 19.395 -1.159 1.000 22.395 141 ARG AAA O 1
ATOM 787 N N . VAL A 1 145 ? -13.821 19.715 0.136 1.000 18.937 142 VAL AAA N 1
ATOM 788 C CA . VAL A 1 145 ? -12.862 19.285 -0.919 1.000 20.131 142 VAL AAA CA 1
ATOM 789 C C . VAL A 1 145 ? -11.899 18.297 -0.274 1.000 21.253 142 VAL AAA C 1
ATOM 790 O O . VAL A 1 145 ? -11.431 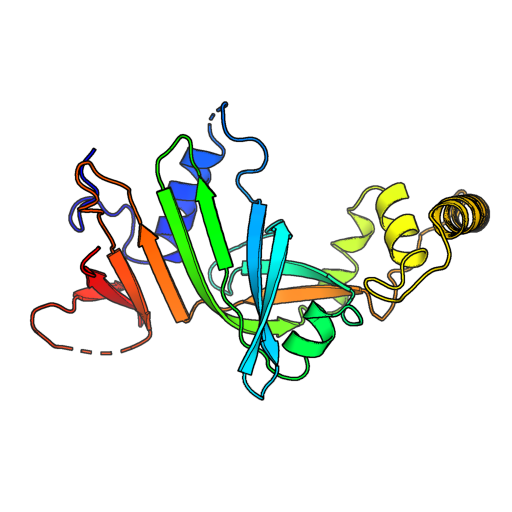18.534 0.861 1.000 22.564 142 VAL AAA O 1
ATOM 794 N N . GLU A 1 146 ? -11.668 17.148 -0.910 1.000 19.906 143 GLU AAA N 1
ATOM 795 C CA . GLU A 1 146 ? -10.730 16.126 -0.446 1.000 20.624 143 GLU AAA CA 1
ATOM 796 C C . GLU A 1 146 ? -9.723 15.868 -1.535 1.000 21.291 143 GLU AAA C 1
ATOM 797 O O . GLU A 1 146 ? -10.135 15.811 -2.706 1.000 22.680 143 GLU AAA O 1
ATOM 803 N N . GLY A 1 147 ? -8.461 15.768 -1.182 1.000 22.258 144 GLY AAA N 1
ATOM 804 C CA . GLY A 1 147 ? -7.469 15.444 -2.227 1.000 23.506 144 GLY AAA CA 1
ATOM 805 C C . GLY A 1 147 ? -6.069 15.351 -1.681 1.000 21.805 144 GLY AAA C 1
ATOM 806 O O . GLY A 1 147 ? -5.780 15.722 -0.549 1.000 22.594 144 GLY AAA O 1
ATOM 807 N N . PRO A 1 148 ? -5.120 14.836 -2.505 1.000 23.697 145 PRO AAA N 1
ATOM 808 C CA . PRO A 1 148 ? -3.709 14.834 -2.129 1.000 22.238 145 PRO AAA CA 1
ATOM 809 C C . PRO A 1 148 ? -3.109 16.237 -2.227 1.000 22.584 145 PRO AAA C 1
ATOM 810 O O . PRO A 1 148 ? -3.653 17.105 -2.948 1.000 23.416 145 PRO AAA O 1
ATOM 814 N N . VAL A 1 149 ? -2.010 16.433 -1.506 1.000 22.711 146 VAL AAA N 1
ATOM 815 C CA . VAL A 1 149 ? -1.357 17.749 -1.388 1.000 23.931 146 VAL AAA CA 1
ATOM 816 C C . VAL A 1 149 ? 0.09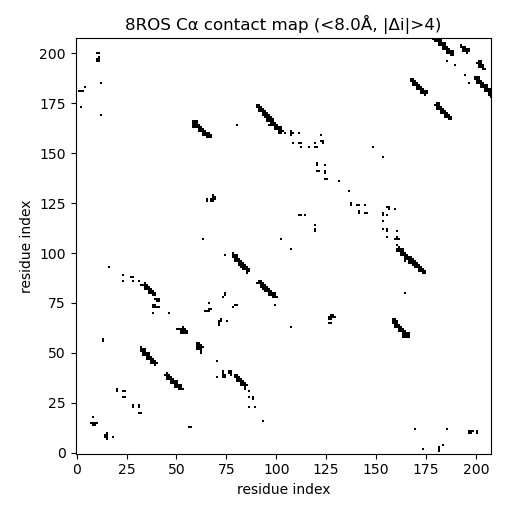8 17.594 -1.805 1.000 25.695 146 VAL AAA C 1
ATOM 817 O O . VAL A 1 149 ? 0.751 16.613 -1.331 1.000 26.857 146 VAL AAA O 1
ATOM 821 N N . LYS A 1 150 ? 0.571 18.570 -2.555 1.000 24.977 147 LYS AAA N 1
ATOM 822 C CA . LYS A 1 150 ? 2.023 18.716 -2.748 1.000 25.615 147 LYS AAA CA 1
ATOM 823 C C . LYS A 1 150 ? 2.449 20.156 -2.552 1.000 24.659 147 LYS AAA C 1
ATOM 824 O O . LYS A 1 150 ? 1.603 21.119 -2.601 1.000 25.447 147 LYS AAA O 1
ATOM 830 N N . LYS A 1 151 ? 3.740 20.319 -2.369 1.000 25.414 148 LYS AAA N 1
ATOM 831 C CA . LYS A 1 151 ? 4.306 21.659 -2.174 1.000 25.727 148 LYS AAA CA 1
ATOM 832 C C . LYS A 1 151 ? 4.319 22.401 -3.496 1.000 28.141 148 LYS AAA C 1
ATOM 833 O O . LYS A 1 151 ? 4.558 21.747 -4.558 1.000 28.599 148 LYS AAA O 1
ATOM 839 N N . LEU A 1 152 ? 4.089 23.708 -3.459 1.000 26.147 149 LEU AAA N 1
ATOM 840 C CA . LEU A 1 152 ? 4.295 24.639 -4.593 1.000 25.344 149 LEU AAA CA 1
ATOM 841 C C . LEU A 1 152 ? 5.784 24.829 -4.803 1.000 26.116 149 LEU AAA C 1
ATOM 842 O O . LEU A 1 152 ? 6.573 24.688 -3.848 1.000 26.689 149 LEU AAA O 1
ATOM 847 N N . PRO A 1 153 ? 6.188 25.093 -6.054 1.000 27.975 150 PRO AAA N 1
ATOM 848 C CA . PRO A 1 153 ? 7.591 25.432 -6.321 1.000 30.303 150 PRO AAA CA 1
ATOM 849 C C . PRO A 1 153 ? 8.066 26.622 -5.463 1.000 28.028 150 PRO AAA C 1
ATOM 850 O O . PRO A 1 153 ? 7.335 27.573 -5.236 1.000 26.913 150 PRO AAA O 1
ATOM 854 N N . GLU A 1 154 ? 9.334 26.578 -5.085 1.000 28.790 151 GLU AAA N 1
ATOM 855 C CA . GLU A 1 154 ? 9.996 27.635 -4.284 1.000 32.709 151 GLU AAA CA 1
ATOM 856 C C . GLU A 1 154 ? 9.823 28.993 -4.957 1.000 31.541 151 GLU AAA C 1
ATOM 857 O O . GLU A 1 154 ? 9.544 29.959 -4.291 1.000 29.934 151 GLU AAA O 1
ATOM 863 N N . GLU A 1 155 ? 9.973 29.073 -6.273 1.000 33.447 152 GLU AAA N 1
ATOM 864 C CA . GLU A 1 155 ? 9.859 30.367 -6.987 1.000 33.813 152 GLU AAA CA 1
ATOM 865 C C . GLU A 1 155 ? 8.462 30.974 -6.785 1.000 32.327 152 GLU AAA C 1
ATOM 866 O O . GLU A 1 155 ? 8.331 32.207 -6.699 1.000 29.442 152 GLU AAA O 1
ATOM 872 N N . GLU A 1 156 ? 7.407 30.150 -6.773 1.000 29.407 153 GLU AAA N 1
ATOM 873 C CA . GLU A 1 156 ? 6.034 30.644 -6.567 1.000 28.011 153 GLU AAA CA 1
ATOM 874 C C . GLU A 1 156 ? 5.907 31.107 -5.114 1.000 24.081 153 GLU AAA C 1
ATOM 875 O O . GLU A 1 156 ? 5.208 32.116 -4.877 1.000 26.650 153 GLU AAA O 1
ATOM 881 N N . ALA A 1 157 ? 6.488 30.372 -4.197 1.000 25.483 154 ALA AAA N 1
ATOM 882 C CA . ALA A 1 157 ? 6.425 30.763 -2.771 1.000 23.492 154 ALA AAA CA 1
ATOM 883 C C . ALA A 1 157 ? 7.155 32.098 -2.543 1.000 26.366 154 ALA AAA C 1
ATOM 884 O O . ALA A 1 157 ? 6.660 32.934 -1.789 1.000 25.045 154 ALA AAA O 1
ATOM 886 N N . GLU A 1 158 ? 8.318 32.303 -3.158 1.000 26.256 155 GLU AAA N 1
ATOM 887 C CA . GLU A 1 158 ? 9.044 33.597 -3.066 1.000 27.491 155 GLU AAA CA 1
ATOM 888 C C . GLU A 1 158 ? 8.184 34.744 -3.568 1.000 28.133 155 GLU AAA C 1
ATOM 889 O O . GLU A 1 158 ? 8.074 35.793 -2.930 1.000 26.960 155 GLU AAA O 1
ATOM 895 N N A CYS A 1 159 ? 7.577 34.584 -4.751 0.500 27.267 156 CYS AAA N 1
ATOM 896 N N B CYS A 1 159 ? 7.598 34.560 -4.749 0.500 27.508 156 CYS AAA N 1
ATOM 897 C CA A CYS A 1 159 ? 6.727 35.635 -5.366 0.500 28.654 156 CYS AAA CA 1
ATOM 898 C CA B CYS A 1 159 ? 6.730 35.575 -5.374 0.500 28.738 156 CYS AAA CA 1
ATOM 899 C C A CYS A 1 159 ? 5.562 35.974 -4.427 0.500 25.277 156 CYS AAA C 1
ATOM 900 C C B CYS A 1 159 ? 5.593 35.956 -4.418 0.500 25.486 156 CYS AAA C 1
ATOM 901 O O A CYS A 1 159 ? 5.321 37.190 -4.145 0.500 27.170 156 CYS AAA O 1
ATOM 902 O O B CYS A 1 159 ? 5.404 37.174 -4.126 0.500 27.434 156 CYS AAA O 1
ATOM 907 N N . TYR A 1 160 ? 4.904 34.949 -3.879 1.000 24.305 157 TYR AAA N 1
ATOM 908 C CA . TYR A 1 160 ? 3.745 35.165 -3.007 1.000 24.473 157 TYR AAA CA 1
ATOM 909 C C . TYR A 1 160 ? 4.250 35.894 -1.744 1.000 23.287 157 TYR AAA C 1
ATOM 910 O O . TYR A 1 160 ? 3.641 36.899 -1.312 1.000 22.701 157 TYR AAA O 1
ATOM 919 N N . PHE A 1 161 ? 5.346 35.405 -1.197 1.000 23.698 158 PHE AAA N 1
ATOM 920 C CA . PHE A 1 161 ? 5.840 35.925 0.112 1.000 22.518 158 PHE AAA CA 1
ATOM 921 C C . PHE A 1 161 ? 6.154 37.422 -0.018 1.000 22.448 158 PHE AAA C 1
ATOM 922 O O . PHE A 1 161 ? 5.760 38.225 0.834 1.000 22.531 158 PHE AAA O 1
ATOM 930 N N . HIS A 1 162 ? 6.792 37.819 -1.133 1.000 23.749 159 HIS AAA N 1
ATOM 931 C CA . HIS A 1 162 ? 7.193 39.240 -1.317 1.000 26.311 159 HIS AAA CA 1
ATOM 932 C C . HIS A 1 162 ? 6.021 40.120 -1.754 1.000 26.303 159 HIS AAA C 1
ATOM 933 O O . HIS A 1 162 ? 6.207 41.373 -1.822 1.000 27.494 159 HIS AAA O 1
ATOM 940 N N . SER A 1 163 ? 4.858 39.543 -2.037 1.000 25.545 160 SER AAA N 1
ATOM 941 C CA . SER A 1 163 ? 3.608 40.301 -2.325 1.000 26.938 160 SER AAA CA 1
ATOM 942 C C . SER A 1 163 ? 2.889 40.678 -1.032 1.000 26.412 160 SER AAA C 1
ATOM 943 O O . SER A 1 163 ? 1.974 41.527 -1.072 1.000 26.338 160 SER AAA O 1
ATOM 946 N N . ARG A 1 164 ? 3.256 40.042 0.086 1.000 24.666 161 ARG AAA N 1
ATOM 947 C CA . ARG A 1 164 ? 2.616 40.285 1.394 1.000 23.859 161 ARG AAA CA 1
ATOM 948 C C . ARG A 1 164 ? 3.112 41.610 1.956 1.000 22.259 161 ARG AAA C 1
ATOM 949 O O . ARG A 1 164 ? 4.224 42.058 1.653 1.000 26.061 161 ARG AAA O 1
ATOM 957 N N . PRO A 1 165 ? 2.378 42.220 2.884 1.000 25.101 162 PRO AAA N 1
ATOM 958 C CA . PRO A 1 165 ? 2.897 43.420 3.540 1.000 24.331 162 PRO AAA CA 1
ATOM 959 C C . PRO A 1 165 ? 4.208 43.084 4.249 1.000 24.177 162 PRO AAA C 1
ATOM 960 O O . PRO A 1 165 ? 4.396 41.971 4.705 1.000 22.697 162 PRO AAA O 1
ATOM 964 N N . LYS A 1 166 ? 5.099 44.069 4.324 1.000 24.338 163 LYS AAA N 1
ATOM 965 C CA . LYS A 1 166 ? 6.449 43.813 4.873 1.000 24.470 163 LYS AAA CA 1
ATOM 966 C C . LYS A 1 166 ? 6.332 43.387 6.334 1.000 23.297 163 LYS AAA C 1
ATOM 967 O O . LYS A 1 166 ? 7.093 42.485 6.736 1.000 24.864 163 LYS AAA O 1
ATOM 973 N N . SER A 1 167 ? 5.373 43.923 7.057 1.000 25.012 164 SER AAA N 1
ATOM 974 C CA . SER A 1 167 ? 5.197 43.581 8.490 1.000 28.052 164 SER AAA CA 1
ATOM 975 C C . SER A 1 167 ? 4.809 42.099 8.621 1.000 24.253 164 SER AAA C 1
ATOM 976 O O . SER A 1 167 ? 5.211 41.445 9.587 1.000 26.020 164 SER AAA O 1
ATOM 979 N N . SER A 1 168 ? 4.042 41.568 7.680 1.000 23.232 165 SER AAA N 1
ATOM 980 C CA . SER A 1 168 ? 3.675 40.134 7.691 1.000 23.382 165 SER AAA CA 1
ATOM 981 C C . SER A 1 168 ? 4.889 39.274 7.314 1.000 22.502 165 SER AAA C 1
ATOM 982 O O . SER A 1 168 ? 5.034 38.150 7.866 1.000 21.387 165 SER AAA O 1
ATOM 985 N N . GLN A 1 169 ? 5.709 39.733 6.357 1.000 21.302 166 GLN AAA N 1
ATOM 986 C CA . GLN A 1 169 ? 6.974 39.023 6.020 1.000 21.520 166 GLN AAA CA 1
ATOM 987 C C . GLN A 1 169 ? 7.857 38.875 7.279 1.000 21.517 166 GLN AAA C 1
ATOM 988 O O . GLN A 1 169 ? 8.321 37.785 7.542 1.000 21.365 166 GLN AAA O 1
ATOM 994 N N . ILE A 1 170 ? 8.083 39.971 7.981 1.000 23.566 167 ILE AAA N 1
ATOM 995 C CA . ILE A 1 170 ? 8.929 39.939 9.199 1.000 24.953 167 ILE AAA CA 1
ATOM 996 C C . ILE A 1 170 ? 8.278 39.008 10.230 1.000 23.872 167 ILE AAA C 1
ATOM 997 O O . ILE A 1 170 ? 9.003 38.234 10.857 1.000 23.502 167 ILE AAA O 1
ATOM 1002 N N . GLY A 1 171 ? 6.955 39.057 10.380 1.000 22.239 168 GLY AAA N 1
ATOM 1003 C CA . GLY A 1 171 ? 6.249 38.152 11.310 1.000 23.845 168 GLY AAA CA 1
ATOM 1004 C C . GLY A 1 171 ? 6.536 36.694 11.036 1.000 24.745 168 GLY AAA C 1
ATOM 1005 O O . GLY A 1 171 ? 6.707 35.935 11.934 1.000 24.782 168 GLY AAA O 1
ATOM 1006 N N . ALA A 1 172 ? 6.655 36.292 9.769 1.000 21.283 169 ALA AAA N 1
ATOM 1007 C CA . ALA A 1 172 ? 6.970 34.911 9.401 1.000 19.762 169 ALA AAA CA 1
ATOM 1008 C C . ALA A 1 172 ? 8.417 34.541 9.747 1.000 21.884 169 ALA AAA C 1
ATOM 1009 O O . ALA A 1 172 ? 8.668 33.365 10.095 1.000 25.030 169 ALA AAA O 1
ATOM 1011 N N . VAL A 1 173 ? 9.313 35.523 9.772 1.000 23.193 170 VAL AAA N 1
ATOM 1012 C CA . VAL A 1 173 ? 10.740 35.284 10.150 1.000 24.067 170 VAL AAA CA 1
ATOM 1013 C C . VAL A 1 173 ? 10.817 35.176 11.677 1.000 25.700 170 VAL AAA C 1
ATOM 1014 O O . VAL A 1 173 ? 11.624 34.374 12.140 1.000 30.443 170 VAL AAA O 1
ATOM 1018 N N . VAL A 1 174 ? 9.995 35.943 12.384 1.000 22.905 171 VAL AAA N 1
ATOM 1019 C CA . VAL A 1 174 ? 9.898 35.931 13.889 1.000 20.873 171 VAL AAA CA 1
ATOM 1020 C C . VAL A 1 174 ? 9.471 34.527 14.320 1.000 26.190 171 VAL AAA C 1
ATOM 1021 O O . VAL A 1 174 ? 10.031 33.951 15.273 1.000 24.609 171 VAL AAA O 1
ATOM 1025 N N . SER A 1 175 ? 8.405 33.996 13.702 1.000 21.593 172 SER AAA N 1
ATOM 1026 C CA . SER A 1 175 ? 7.601 32.899 14.256 1.000 20.947 172 SER AAA CA 1
ATOM 1027 C C . SER A 1 175 ? 8.004 31.530 13.768 1.000 22.258 172 SER AAA C 1
ATOM 1028 O O . SER A 1 175 ? 7.836 31.239 12.577 1.000 22.808 172 SER AAA O 1
ATOM 1031 N N . HIS A 1 176 ? 8.466 30.670 14.674 1.000 22.141 173 HIS AAA N 1
ATOM 1032 C CA . HIS A 1 176 ? 8.677 29.239 14.375 1.000 23.867 173 HIS AAA CA 1
ATOM 1033 C C . HIS A 1 176 ? 7.339 28.526 14.617 1.000 22.692 173 HIS AAA C 1
ATOM 1034 O O . HIS A 1 176 ? 7.130 28.004 15.691 1.000 21.981 173 HIS AAA O 1
ATOM 1041 N N . GLN A 1 177 ? 6.430 28.621 13.641 1.000 22.334 174 GLN AAA N 1
ATOM 1042 C CA . GLN A 1 177 ? 4.975 28.404 13.873 1.000 21.392 174 GLN AAA CA 1
ATOM 1043 C C . GLN A 1 177 ? 4.740 27.060 14.573 1.000 21.361 174 GLN AAA C 1
ATOM 1044 O O . GLN A 1 177 ? 5.332 26.029 14.152 1.000 21.137 174 GLN AAA O 1
ATOM 1050 N N . SER A 1 178 ? 3.986 27.111 15.683 1.000 21.874 175 SER AAA N 1
ATOM 1051 C CA . SER A 1 178 ? 3.521 25.964 16.495 1.000 22.528 175 SER AAA CA 1
ATOM 1052 C C . SER A 1 178 ? 4.600 25.478 17.477 1.000 24.018 175 SER AAA C 1
ATOM 1053 O O . SER A 1 178 ? 4.298 24.583 18.229 1.000 24.492 175 SER AAA O 1
ATOM 1056 N N . SER A 1 179 ? 5.802 26.045 17.478 1.000 24.035 176 SER AAA N 1
ATOM 1057 C CA A SER A 1 179 ? 6.816 25.775 18.530 0.500 23.670 176 SER AAA CA 1
ATOM 1058 C CA B SER A 1 179 ? 6.791 25.726 18.536 0.500 25.519 176 SER AAA CA 1
ATOM 1059 C C . SER A 1 179 ? 6.396 26.458 19.831 1.000 23.661 176 SER AAA C 1
ATOM 1060 O O . SER A 1 179 ? 5.757 27.533 19.770 1.000 24.122 176 SER AAA O 1
ATOM 1065 N N . VAL A 1 180 ? 6.757 25.893 20.993 1.000 23.645 177 VAL AAA N 1
ATOM 1066 C CA . VAL A 1 180 ? 6.497 26.525 22.296 1.000 25.062 177 VAL AAA CA 1
ATOM 1067 C C . VAL A 1 180 ? 7.419 27.735 22.448 1.000 24.460 177 VAL AAA C 1
ATOM 1068 O O . VAL A 1 180 ? 8.649 27.627 22.104 1.000 27.541 177 VAL AAA O 1
ATOM 1072 N N . ILE A 1 181 ? 6.867 28.841 22.909 1.000 23.479 178 ILE AAA N 1
ATOM 1073 C CA . ILE A 1 181 ? 7.579 30.108 23.165 1.000 23.057 178 ILE AAA CA 1
ATOM 1074 C C . ILE A 1 181 ? 7.215 30.580 24.560 1.000 25.999 178 ILE AAA C 1
ATOM 1075 O O . ILE A 1 181 ? 6.252 30.110 25.188 1.000 25.390 178 ILE AAA O 1
ATOM 1080 N N . PRO A 1 182 ? 8.074 31.412 25.168 1.000 27.204 179 PRO AAA N 1
ATOM 1081 C CA . PRO A 1 182 ? 7.864 31.769 26.562 1.000 26.553 179 PRO AAA CA 1
ATOM 1082 C C . PRO A 1 182 ? 6.650 32.663 26.840 1.000 27.707 179 PRO AAA C 1
ATOM 1083 O O . PRO A 1 182 ? 5.993 32.443 27.879 1.000 29.141 179 PRO AAA O 1
ATOM 1087 N N . ASP A 1 183 ? 6.402 33.679 26.029 1.000 27.132 180 ASP AAA N 1
ATOM 1088 C CA . ASP A 1 183 ? 5.399 34.727 26.280 1.000 27.302 180 ASP AAA CA 1
ATOM 1089 C C . ASP A 1 183 ? 5.223 35.548 25.010 1.000 28.517 180 ASP AAA C 1
ATOM 1090 O O . ASP A 1 183 ? 6.009 35.356 24.061 1.000 26.434 180 ASP AAA O 1
ATOM 1095 N N . ARG A 1 184 ? 4.230 36.428 25.011 1.000 24.300 181 ARG AAA N 1
ATOM 1096 C CA . ARG A 1 184 ? 3.969 37.288 23.844 1.000 26.732 181 ARG AAA CA 1
ATOM 1097 C C . ARG A 1 184 ? 5.069 38.352 23.709 1.000 28.360 181 ARG AAA C 1
ATOM 1098 O O . ARG A 1 184 ? 5.352 38.778 22.562 1.000 28.075 181 ARG AAA O 1
ATOM 1106 N N . GLU A 1 185 ? 5.707 38.755 24.806 1.000 27.456 182 GLU AAA N 1
ATOM 1107 C CA . GLU A 1 185 ? 6.809 39.756 24.747 1.000 30.252 182 GLU AAA CA 1
ATOM 1108 C C . GLU A 1 185 ? 7.951 39.219 23.872 1.000 27.509 182 GLU AAA C 1
ATOM 1109 O O . GLU A 1 185 ? 8.640 40.019 23.206 1.000 29.269 182 GLU AAA O 1
ATOM 1115 N N . TYR A 1 186 ? 8.192 37.923 23.901 1.000 26.306 183 TYR AAA N 1
ATOM 1116 C CA . TYR A 1 186 ? 9.243 37.271 23.098 1.000 27.066 183 TYR AAA CA 1
ATOM 1117 C C . TYR A 1 186 ? 8.989 37.649 21.622 1.000 28.837 183 TYR AAA C 1
ATOM 1118 O O . TYR A 1 186 ? 9.945 38.037 20.915 1.000 29.643 183 TYR AAA O 1
ATOM 1127 N N 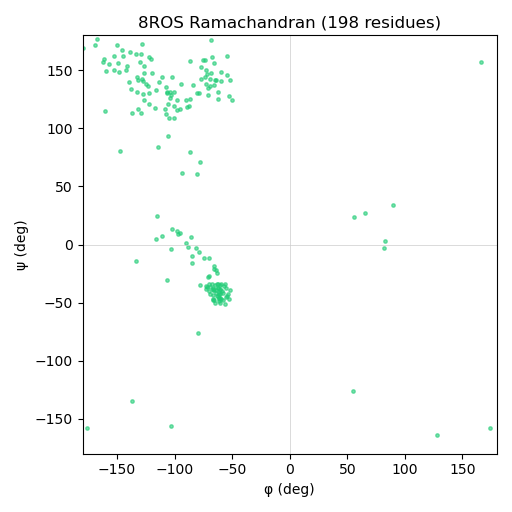. LEU A 1 187 ? 7.733 37.573 21.171 1.000 29.349 184 LEU AAA N 1
ATOM 1128 C CA . LEU A 1 187 ? 7.376 37.897 19.763 1.000 29.130 184 LEU AAA CA 1
ATOM 1129 C C . LEU A 1 187 ? 7.592 39.387 19.488 1.000 27.612 184 LEU AAA C 1
ATOM 1130 O O . LEU A 1 187 ? 8.145 39.711 18.447 1.000 30.616 184 LEU AAA O 1
ATOM 1135 N N . ARG A 1 188 ? 7.099 40.253 20.362 1.000 29.871 185 ARG AAA N 1
ATOM 1136 C CA . ARG A 1 188 ? 7.151 41.723 20.211 1.000 27.567 185 ARG AAA CA 1
ATOM 1137 C C . ARG A 1 188 ? 8.633 42.137 20.122 1.000 26.236 185 ARG AAA C 1
ATOM 1138 O O . ARG A 1 188 ? 8.945 42.903 19.203 1.000 26.713 185 ARG AAA O 1
ATOM 1146 N N . LYS A 1 189 ? 9.487 41.616 21.009 1.000 25.569 186 LYS AAA N 1
ATOM 1147 C CA . LYS A 1 189 ? 10.930 42.000 21.053 1.000 25.440 186 LYS AAA CA 1
ATOM 1148 C C . LYS A 1 189 ? 11.600 41.552 19.758 1.000 25.812 186 LYS AAA C 1
ATOM 1149 O O . LYS A 1 189 ? 12.329 42.357 19.162 1.000 26.402 186 LYS AAA O 1
ATOM 1155 N N . LYS A 1 190 ? 11.425 40.301 19.375 1.000 24.946 187 LYS AAA N 1
ATOM 1156 C CA . LYS A 1 190 ? 12.153 39.786 18.189 1.000 27.086 187 LYS AAA CA 1
ATOM 1157 C C . LYS A 1 190 ? 11.635 40.508 16.947 1.000 23.813 187 LYS AAA C 1
ATOM 1158 O O . LYS A 1 190 ? 12.425 40.779 16.022 1.000 23.747 187 LYS AAA O 1
ATOM 1164 N N . ASN A 1 191 ? 10.322 40.776 16.885 1.000 24.682 188 ASN AAA N 1
ATOM 1165 C CA . ASN A 1 191 ? 9.717 41.532 15.758 1.000 26.012 188 ASN AAA CA 1
ATOM 1166 C C . ASN A 1 191 ? 10.380 42.905 15.638 1.000 26.040 188 ASN AAA C 1
ATOM 1167 O O . ASN A 1 191 ? 10.783 43.278 14.531 1.000 24.041 188 ASN AAA O 1
ATOM 1172 N N . GLU A 1 192 ? 10.518 43.625 16.741 1.000 24.871 189 GLU AAA N 1
ATOM 1173 C CA . GLU A 1 192 ? 11.065 44.996 16.722 1.000 26.119 189 GLU AAA CA 1
ATOM 1174 C C . GLU A 1 192 ? 12.523 44.932 16.249 1.000 23.108 189 GLU AAA C 1
ATOM 1175 O O . GLU A 1 192 ? 12.941 45.797 15.464 1.000 23.725 189 GLU AAA O 1
ATOM 1181 N N . GLU A 1 193 ? 13.255 43.910 16.681 1.000 23.221 190 GLU AAA N 1
ATOM 1182 C CA . GLU A 1 193 ? 14.685 43.737 16.333 1.000 22.381 190 GLU AAA CA 1
ATOM 1183 C C . GLU A 1 193 ? 14.811 43.459 14.820 1.000 24.377 190 GLU AAA C 1
ATOM 1184 O O . GLU A 1 193 ? 15.707 44.003 14.176 1.000 22.131 190 GLU AAA O 1
ATOM 1190 N N . LEU A 1 194 ? 13.937 42.604 14.283 1.000 23.624 191 LEU AAA N 1
ATOM 1191 C CA . LEU A 1 194 ? 13.988 42.308 12.831 1.000 23.989 191 LEU AAA CA 1
ATOM 1192 C C . LEU A 1 194 ? 13.538 43.508 12.011 1.000 23.585 191 LEU AAA C 1
ATOM 1193 O O . LEU A 1 194 ? 14.101 43.698 10.898 1.000 22.297 191 LEU AAA O 1
ATOM 1198 N N . GLU A 1 195 ? 12.596 44.303 12.482 1.000 22.132 192 GLU AAA N 1
ATOM 1199 C CA . GLU A 1 195 ? 12.262 45.594 11.841 1.000 23.718 192 GLU AAA CA 1
ATOM 1200 C C . GLU A 1 195 ? 13.531 46.445 11.666 1.000 25.835 192 GLU AAA C 1
ATOM 1201 O O . GLU A 1 195 ? 13.717 47.023 10.577 1.000 25.616 192 GLU AAA O 1
ATOM 1207 N N . GLN A 1 196 ? 14.361 46.562 12.694 1.000 23.476 193 GLN AAA N 1
ATOM 1208 C CA . GLN A 1 196 ? 15.626 47.316 12.607 1.000 25.816 193 GLN AAA CA 1
ATOM 1209 C C . GLN A 1 196 ? 16.538 46.679 11.553 1.000 24.845 193 GLN AAA C 1
ATOM 1210 O O . GLN A 1 196 ? 17.137 47.412 10.775 1.000 25.612 193 GLN AAA O 1
ATOM 1216 N N . LEU A 1 197 ? 16.708 45.362 11.611 1.000 24.256 194 LEU AAA N 1
ATOM 1217 C CA . LEU A 1 197 ? 17.648 44.618 10.741 1.000 24.776 194 LEU AAA CA 1
ATOM 1218 C C . LEU A 1 197 ? 17.229 44.832 9.278 1.000 27.753 194 LEU AAA C 1
ATOM 1219 O O . LEU A 1 197 ? 18.095 45.020 8.437 1.000 26.404 194 LEU AAA O 1
ATOM 1224 N N . TYR A 1 198 ? 15.938 44.852 8.984 1.000 25.628 195 TYR AAA N 1
ATOM 1225 C CA . TYR A 1 198 ? 15.464 44.852 7.578 1.000 25.300 195 TYR AAA CA 1
ATOM 1226 C C . TYR A 1 198 ? 15.017 46.249 7.150 1.000 30.312 195 TYR AAA C 1
ATOM 1227 O O . TYR A 1 198 ? 14.438 46.367 6.034 1.000 29.236 195 TYR AAA O 1
ATOM 1236 N N . GLN A 1 199 ? 15.323 47.318 7.907 1.000 27.793 196 GLN AAA N 1
ATOM 1237 C CA . GLN A 1 199 ? 15.062 48.702 7.438 1.000 31.893 196 GLN AAA CA 1
ATOM 1238 C C . GLN A 1 199 ? 15.636 48.899 6.018 1.000 30.587 196 GLN AAA C 1
ATOM 1239 O O . GLN A 1 199 ? 16.784 48.615 5.790 1.000 37.731 196 GLN AAA O 1
ATOM 1245 N N . ASP A 1 200 ? 14.799 49.324 5.062 1.000 39.115 197 ASP AAA N 1
ATOM 1246 C CA . ASP A 1 200 ? 15.240 49.582 3.657 1.000 45.745 197 ASP AAA CA 1
ATOM 1247 C C . ASP A 1 200 ? 15.909 48.351 3.009 1.000 50.410 197 ASP AAA C 1
ATOM 1248 O O . ASP A 1 200 ? 16.668 48.552 2.041 1.000 47.794 197 ASP AAA O 1
ATOM 1253 N N . GLN A 1 201 ? 15.639 47.119 3.459 1.000 38.899 198 GLN AAA N 1
ATOM 1254 C CA . GLN A 1 201 ? 16.100 45.910 2.740 1.000 36.185 198 GLN AAA CA 1
ATOM 1255 C C . GLN A 1 201 ? 14.938 44.942 2.510 1.000 34.726 198 GLN AAA C 1
ATOM 1256 O O . GLN A 1 201 ? 13.871 45.084 3.141 1.000 33.852 198 GLN AAA O 1
ATOM 1262 N N . GLU A 1 202 ? 15.167 44.007 1.596 1.000 33.627 199 GLU AAA N 1
ATOM 1263 C CA . GLU A 1 202 ? 14.257 42.879 1.329 1.000 33.872 199 GLU AAA CA 1
ATOM 1264 C C . GLU A 1 202 ? 14.342 41.889 2.488 1.000 32.377 199 GLU AAA C 1
ATOM 1265 O O . GLU A 1 202 ? 15.435 41.598 2.949 1.000 32.210 199 GLU AAA O 1
ATOM 1271 N N . VAL A 1 203 ? 13.185 41.366 2.911 1.000 27.922 200 VAL AAA N 1
ATOM 1272 C CA . VAL A 1 203 ? 13.081 40.284 3.910 1.000 26.131 200 VAL AAA CA 1
ATOM 1273 C C . VAL A 1 203 ? 13.175 38.951 3.198 1.000 26.702 200 VAL AAA C 1
ATOM 1274 O O . VAL A 1 203 ? 12.379 38.627 2.326 1.000 27.218 200 VAL AAA O 1
ATOM 1278 N N . PRO A 1 204 ? 14.171 38.141 3.508 1.000 26.785 201 PRO AAA N 1
ATOM 1279 C CA . PRO A 1 204 ? 14.278 36.836 2.866 1.000 26.454 201 PRO AAA CA 1
ATOM 1280 C C . PRO A 1 204 ? 13.140 35.926 3.362 1.000 26.440 201 PRO AAA C 1
ATOM 1281 O O . PRO A 1 204 ? 12.851 35.883 4.553 1.000 28.303 201 PRO AAA O 1
ATOM 1285 N N . LYS A 1 205 ? 12.527 35.200 2.447 1.000 26.064 202 LYS AAA N 1
ATOM 1286 C CA . LYS A 1 205 ? 11.535 34.152 2.794 1.000 24.389 202 LYS AAA CA 1
ATOM 1287 C C . LYS A 1 205 ? 12.244 33.085 3.613 1.000 24.085 202 LYS AAA C 1
ATOM 1288 O O . LYS A 1 205 ? 13.307 32.580 3.212 1.000 25.685 202 LYS AAA O 1
ATOM 1294 N N . PRO A 1 206 ? 11.759 32.732 4.820 1.000 23.381 203 PRO AAA N 1
ATOM 1295 C CA . PRO A 1 206 ? 12.295 31.580 5.517 1.000 24.777 203 PRO AAA CA 1
ATOM 1296 C C . PRO A 1 206 ? 12.311 30.315 4.646 1.000 24.803 203 PRO AAA C 1
ATOM 1297 O O . PRO A 1 206 ? 11.392 30.076 3.905 1.000 25.172 203 PRO AAA O 1
ATOM 1301 N N . LYS A 1 207 ? 13.360 29.488 4.756 1.000 25.305 204 LYS AAA N 1
ATOM 1302 C CA . LYS A 1 207 ? 13.420 28.224 3.994 1.000 27.854 204 LYS AAA CA 1
ATOM 1303 C C . LYS A 1 207 ? 12.203 27.356 4.317 1.000 26.164 204 LYS AAA C 1
ATOM 1304 O O . LYS A 1 207 ? 11.765 26.630 3.413 1.000 28.994 204 LYS AAA O 1
ATOM 1310 N N . SER A 1 208 ? 11.727 27.379 5.559 1.000 23.777 205 SER AAA N 1
ATOM 1311 C CA . SER A 1 208 ? 10.608 26.530 6.039 1.000 26.018 205 SER AAA CA 1
ATOM 1312 C C . SER A 1 208 ? 9.244 27.133 5.639 1.000 29.224 205 SER AAA C 1
ATOM 1313 O O . SER A 1 208 ? 8.267 26.496 5.969 1.000 31.100 205 SER AAA O 1
ATOM 1316 N N . TRP A 1 209 ? 9.157 28.300 4.995 1.000 24.580 206 TRP AAA N 1
ATOM 1317 C CA . TRP A 1 209 ? 7.846 28.954 4.712 1.000 24.693 206 TRP AAA CA 1
ATOM 1318 C C . TRP A 1 209 ? 7.484 28.767 3.250 1.000 25.011 206 TRP AAA C 1
ATOM 1319 O O . TRP A 1 209 ? 8.347 29.004 2.370 1.000 25.006 206 TRP AAA O 1
ATOM 1330 N N . GLY A 1 210 ? 6.261 28.335 2.946 1.000 21.801 207 GLY AAA N 1
ATOM 1331 C CA . GLY A 1 210 ? 5.916 28.211 1.528 1.000 20.152 207 GLY AAA CA 1
ATOM 1332 C C . GLY A 1 210 ? 4.479 27.804 1.310 1.000 22.404 207 GLY AAA C 1
ATOM 1333 O O . GLY A 1 210 ? 3.626 28.046 2.181 1.000 23.421 207 GLY AAA O 1
ATOM 1334 N N . GLY A 1 211 ? 4.192 27.243 0.144 1.000 22.433 208 GLY AAA N 1
ATOM 1335 C CA . GLY A 1 211 ? 2.816 26.908 -0.207 1.000 24.716 208 GLY AAA CA 1
ATOM 1336 C C . GLY A 1 211 ? 2.589 25.459 -0.538 1.000 22.790 208 GLY AAA C 1
ATOM 1337 O O . GLY A 1 211 ? 3.539 24.705 -0.837 1.000 22.054 208 GLY AAA O 1
ATOM 1338 N N . TYR A 1 212 ? 1.312 25.083 -0.480 1.000 21.391 209 TYR AAA N 1
ATOM 1339 C CA . TYR A 1 212 ? 0.784 23.754 -0.874 1.000 23.114 209 TYR AAA CA 1
ATOM 1340 C C . TYR A 1 212 ? -0.347 23.932 -1.869 1.000 23.644 209 TYR AAA C 1
ATOM 1341 O O . TYR A 1 212 ? -1.007 24.991 -1.900 1.000 21.189 209 TYR AAA O 1
ATOM 1350 N N . VAL A 1 213 ? -0.553 22.928 -2.704 1.000 23.079 210 VAL AAA N 1
ATOM 1351 C CA . VAL A 1 213 ? -1.761 22.837 -3.557 1.000 22.489 210 VAL AAA CA 1
ATOM 1352 C C . VAL A 1 213 ? -2.414 21.475 -3.346 1.000 21.467 210 VAL AAA C 1
ATOM 1353 O O . VAL A 1 213 ? -1.713 20.428 -3.312 1.000 22.172 210 VAL AAA O 1
ATOM 1357 N N . LEU A 1 214 ? -3.714 21.517 -3.078 1.000 22.128 211 LEU AAA N 1
ATOM 1358 C CA . LEU A 1 214 ? -4.596 20.347 -2.893 1.000 21.404 211 LEU AAA CA 1
ATOM 1359 C C . LEU A 1 214 ? -5.301 20.119 -4.225 1.000 21.791 211 LEU AAA C 1
ATOM 1360 O O . LEU A 1 214 ? -6.034 20.948 -4.677 1.000 23.109 211 LEU AAA O 1
ATOM 1365 N N . TYR A 1 215 ? -5.025 18.979 -4.853 1.000 22.795 212 TYR AAA N 1
ATOM 1366 C CA . TYR A 1 215 ? -5.637 18.583 -6.140 1.000 23.402 212 TYR AAA CA 1
ATOM 1367 C C . TYR A 1 215 ? -6.920 17.830 -5.825 1.000 21.604 212 TYR AAA C 1
ATOM 1368 O O . TYR A 1 215 ? -6.865 16.833 -5.096 1.000 24.091 212 TYR AAA O 1
ATOM 1377 N N . PRO A 1 216 ? -8.076 18.349 -6.266 1.000 22.758 213 PRO AAA N 1
ATOM 1378 C CA . PRO A 1 216 ? -9.351 17.817 -5.803 1.000 22.560 213 PRO AAA CA 1
ATOM 1379 C C . PRO A 1 216 ? -9.628 16.419 -6.378 1.000 22.854 213 PRO AAA C 1
ATOM 1380 O O . PRO A 1 216 ? -9.633 16.276 -7.643 1.000 26.755 213 PRO AAA O 1
ATOM 1384 N N . GLN A 1 217 ? -9.953 15.502 -5.478 1.000 21.914 214 GLN AAA N 1
ATOM 1385 C CA . GLN A 1 217 ? -10.464 14.137 -5.809 1.000 24.472 214 GLN AAA CA 1
ATOM 1386 C C . GLN A 1 217 ? -11.964 14.024 -5.518 1.000 24.721 214 GLN AAA C 1
ATOM 1387 O O . GLN A 1 217 ? -12.642 13.305 -6.208 1.000 24.531 214 GLN AAA O 1
ATOM 1393 N N . VAL A 1 218 ? -12.489 14.758 -4.533 1.000 23.040 215 VAL AAA N 1
ATOM 1394 C CA . VAL A 1 218 ? -13.901 14.757 -4.118 1.000 22.008 215 VAL AAA CA 1
ATOM 1395 C C . VAL A 1 218 ? -14.274 16.224 -3.861 1.000 21.719 215 VAL AAA C 1
ATOM 1396 O O . VAL A 1 218 ? -13.488 16.945 -3.164 1.000 21.782 215 VAL AAA O 1
ATOM 1400 N N . MET A 1 219 ? -15.410 16.656 -4.359 1.000 20.052 216 MET AAA N 1
ATOM 1401 C CA . MET A 1 219 ? -15.963 17.998 -4.065 1.000 21.092 216 MET AAA CA 1
ATOM 1402 C C . MET A 1 219 ? -17.469 17.903 -3.805 1.000 21.673 216 MET AAA C 1
ATOM 1403 O O . MET A 1 219 ? -18.239 17.479 -4.673 1.000 23.366 216 MET AAA O 1
ATOM 1408 N N . GLU A 1 220 ? -17.870 18.182 -2.560 1.000 19.915 217 GLU AAA N 1
ATOM 1409 C CA . GLU A 1 220 ? -19.269 18.145 -2.144 1.000 19.629 217 GLU AAA CA 1
ATOM 1410 C C . GLU A 1 220 ? -19.801 19.583 -2.120 1.000 19.142 217 GLU AAA C 1
ATOM 1411 O O . GLU A 1 220 ? -19.190 20.489 -1.462 1.000 19.779 217 GLU AAA O 1
ATOM 1417 N N . PHE A 1 221 ? -20.959 19.806 -2.730 1.000 19.936 218 PHE AAA N 1
ATOM 1418 C CA . PHE A 1 221 ? -21.746 21.038 -2.639 1.000 19.496 218 PHE AAA CA 1
ATOM 1419 C C . PHE A 1 221 ? -22.980 20.754 -1.804 1.000 19.451 218 PHE AAA C 1
ATOM 1420 O O . PHE A 1 221 ? -23.812 19.881 -2.167 1.000 20.289 218 PHE AAA O 1
ATOM 1428 N N . TRP A 1 222 ? -23.096 21.430 -0.659 1.000 18.639 219 TRP AAA N 1
ATOM 1429 C CA . TRP A 1 222 ? -24.153 21.262 0.345 1.000 19.687 219 TRP AAA CA 1
ATOM 1430 C C . TRP A 1 222 ? -24.951 22.554 0.427 1.000 19.610 219 TRP AAA C 1
ATOM 1431 O O . TRP A 1 222 ? -24.374 23.623 0.599 1.000 19.749 219 TRP AAA O 1
ATOM 1442 N N . GLN A 1 223 ? -26.282 22.432 0.408 1.000 19.985 220 GLN AAA N 1
ATOM 1443 C CA A GLN A 1 223 ? -27.245 23.540 0.584 0.500 22.138 220 GLN AAA CA 1
ATOM 1444 C CA B GLN A 1 223 ? -27.200 23.565 0.648 0.500 21.177 220 GLN AAA CA 1
ATOM 1445 C C . GLN A 1 223 ? -28.261 23.141 1.657 1.000 22.203 220 GLN AAA C 1
ATOM 1446 O O . GLN A 1 223 ? -29.001 22.120 1.423 1.000 21.919 220 GLN AAA O 1
ATOM 1457 N N . GLY A 1 224 ? -28.339 23.878 2.744 1.000 20.890 221 GLY AAA N 1
ATOM 1458 C CA . GLY A 1 224 ? -29.190 23.552 3.897 1.000 22.683 221 GLY AAA CA 1
ATOM 1459 C C . GLY A 1 224 ? -30.673 23.666 3.581 1.000 25.209 221 GLY AAA C 1
ATOM 1460 O O . GLY A 1 224 ? -31.062 24.524 2.735 1.000 25.497 221 GLY AAA O 1
ATOM 1461 N N . GLN A 1 225 ? -31.462 22.830 4.227 1.000 25.959 222 GLN AAA N 1
ATOM 1462 C CA . GLN A 1 225 ? -32.944 22.892 4.022 1.000 28.729 222 GLN AAA CA 1
ATOM 1463 C C . GLN A 1 225 ? -33.623 22.707 5.371 1.000 33.301 222 GLN AAA C 1
ATOM 1464 O O . GLN A 1 225 ? -33.017 22.255 6.377 1.000 31.339 222 GLN AAA O 1
ATOM 1470 N N . THR A 1 226 ? -34.911 23.051 5.359 1.000 40.946 223 THR AAA N 1
ATOM 1471 C CA . THR A 1 226 ? -35.849 22.844 6.475 1.000 43.763 223 THR AAA CA 1
ATOM 1472 C C . THR A 1 226 ? -35.919 21.343 6.778 1.000 33.838 223 THR AAA C 1
ATOM 1473 O O . THR A 1 226 ? -35.748 20.465 5.839 1.000 35.320 223 THR AAA O 1
ATOM 1477 N N . ASN A 1 227 ? -35.988 21.055 8.066 1.000 34.214 224 ASN AAA N 1
ATOM 1478 C CA . ASN A 1 227 ? -36.289 19.683 8.500 1.000 36.232 224 ASN AAA CA 1
ATOM 1479 C C . ASN A 1 227 ? -34.974 18.900 8.465 1.000 27.545 224 ASN AAA C 1
ATOM 1480 O O . ASN A 1 227 ? -35.034 17.692 8.670 1.000 32.402 224 ASN AAA O 1
ATOM 1485 N N . ARG A 1 228 ? -33.837 19.548 8.129 1.000 25.640 225 ARG AAA N 1
ATOM 1486 C CA . ARG A 1 228 ? -32.515 18.902 7.932 1.000 24.560 225 ARG AAA CA 1
ATOM 1487 C C . ARG A 1 228 ? -32.536 17.945 6.727 1.000 24.893 225 ARG AAA C 1
ATOM 1488 O O . ARG A 1 228 ? -31.636 17.093 6.645 1.000 26.501 225 ARG AAA O 1
ATOM 1496 N N . LEU A 1 229 ? -33.396 18.176 5.733 1.000 24.745 226 LEU AAA N 1
ATOM 1497 C CA . LEU A 1 229 ? -33.371 17.383 4.467 1.000 24.634 226 LEU AAA CA 1
ATOM 1498 C C . LEU A 1 229 ? -32.512 18.122 3.420 1.000 24.513 226 LEU AAA C 1
ATOM 1499 O O . LEU A 1 229 ? -32.974 18.504 2.320 1.000 23.134 226 LEU AAA O 1
ATOM 1504 N N . HIS A 1 230 ? -31.213 18.293 3.758 1.000 22.115 227 HIS AAA N 1
ATOM 1505 C CA . HIS A 1 230 ? -30.307 19.123 2.951 1.000 20.693 227 HIS AAA CA 1
ATOM 1506 C C . HIS A 1 230 ? -30.043 18.552 1.547 1.000 21.526 227 HIS AAA C 1
ATOM 1507 O O . HIS A 1 230 ? -30.167 17.301 1.342 1.000 21.041 227 HIS AAA O 1
ATOM 1514 N N . ASP A 1 231 ? -29.674 19.429 0.622 1.000 21.775 228 ASP AAA N 1
ATOM 1515 C CA . ASP A 1 231 ? -29.259 19.033 -0.742 1.000 20.789 228 ASP AAA CA 1
ATOM 1516 C C . ASP A 1 231 ? -27.753 18.801 -0.774 1.000 22.999 228 ASP AAA C 1
ATOM 1517 O O . ASP A 1 231 ? -27.007 19.672 -0.264 1.000 24.230 228 ASP AAA O 1
ATOM 1522 N N . ARG A 1 232 ? -27.302 17.630 -1.202 1.000 19.441 229 ARG AAA N 1
ATOM 1523 C CA . ARG A 1 232 ? -25.879 17.272 -1.269 1.000 20.129 229 ARG AAA CA 1
ATOM 1524 C C . ARG A 1 232 ? -25.581 16.731 -2.660 1.000 22.824 229 ARG AAA C 1
ATOM 1525 O O . ARG A 1 232 ? -26.083 15.635 -2.976 1.000 22.898 229 ARG AAA O 1
ATOM 1533 N N . ILE A 1 233 ? -24.778 17.450 -3.425 1.000 21.240 230 ILE AAA N 1
ATOM 1534 C CA . ILE A 1 233 ? -24.323 16.964 -4.755 1.000 22.179 230 ILE AAA CA 1
ATOM 1535 C C . ILE A 1 233 ? -22.823 16.819 -4.696 1.000 21.519 230 ILE AAA C 1
ATOM 1536 O O . ILE A 1 233 ? -22.132 17.839 -4.446 1.000 22.587 230 ILE AAA O 1
ATOM 1541 N N . VAL A 1 234 ? -22.319 15.600 -4.869 1.000 22.131 231 VAL AAA N 1
ATOM 1542 C CA . VAL A 1 234 ? -20.901 15.250 -4.569 1.000 21.256 231 VAL AAA CA 1
ATOM 1543 C C . VAL A 1 234 ? -20.246 14.706 -5.829 1.000 24.010 231 VAL AAA C 1
ATOM 1544 O O . VAL A 1 234 ? -20.696 13.670 -6.365 1.000 25.586 231 VAL AAA O 1
ATOM 1548 N N . PHE A 1 235 ? -19.187 15.374 -6.258 1.000 21.306 232 PHE AAA N 1
ATOM 1549 C CA . PHE A 1 235 ? -18.376 15.017 -7.421 1.000 22.667 232 PHE AAA CA 1
ATOM 1550 C C . PHE A 1 235 ? -17.200 14.188 -6.961 1.000 25.850 232 PHE AAA C 1
ATOM 1551 O O . PHE A 1 235 ? -16.591 14.459 -5.875 1.000 24.389 232 PHE AAA O 1
ATOM 1559 N N . ARG A 1 236 ? -16.854 13.130 -7.704 1.000 22.825 233 ARG AAA N 1
ATOM 1560 C CA . ARG A 1 236 ? -15.664 12.314 -7.415 1.000 23.656 233 ARG AAA CA 1
ATOM 1561 C C . ARG A 1 236 ? -15.008 11.900 -8.752 1.000 25.691 233 ARG AAA C 1
ATOM 1562 O O . ARG A 1 236 ? -15.736 11.828 -9.742 1.000 25.806 233 ARG AAA O 1
ATOM 1570 N N . ARG A 1 237 ? -13.698 11.720 -8.751 1.000 29.570 234 ARG AAA N 1
ATOM 1571 C CA . ARG A 1 237 ? -12.983 11.239 -9.967 1.000 29.804 234 ARG AAA CA 1
ATOM 1572 C C . ARG A 1 237 ? -13.139 9.726 -10.143 1.000 35.469 234 ARG AAA C 1
ATOM 1573 O O . ARG A 1 237 ? -12.905 8.954 -9.198 1.000 37.304 234 ARG AAA O 1
ATOM 1581 N N . GLY A 1 238 ? -13.525 9.347 -11.360 1.000 38.155 235 GLY AAA N 1
ATOM 1582 C CA . GLY A 1 238 ? -13.627 7.944 -11.812 1.000 46.782 235 GLY AAA CA 1
ATOM 1583 C C . GLY A 1 238 ? -13.063 7.787 -13.212 1.000 50.287 235 GLY AAA C 1
ATOM 1584 O O . GLY A 1 238 ? -11.827 7.834 -13.311 1.000 59.557 235 GLY AAA O 1
ATOM 1585 N N . LEU A 1 246 ? -21.421 2.257 -14.938 1.000 63.724 243 LEU AAA N 1
ATOM 1586 C CA . LEU A 1 246 ? -22.006 3.399 -14.174 1.000 56.129 243 LEU AAA CA 1
ATOM 1587 C C . LEU A 1 246 ? -23.367 2.984 -13.614 1.000 53.261 243 LEU AAA C 1
ATOM 1588 O O . LEU A 1 246 ? -24.275 2.788 -14.414 1.000 48.494 243 LEU AAA O 1
ATOM 1593 N N . GLY A 1 247 ? -23.496 2.919 -12.288 1.000 46.357 244 GLY AAA N 1
ATOM 1594 C CA . GLY A 1 247 ? -24.766 2.690 -11.585 1.000 46.348 244 GLY AAA CA 1
ATOM 1595 C C . GLY A 1 247 ? -25.831 3.701 -11.991 1.000 41.740 244 GLY AAA C 1
ATOM 1596 O O . GLY A 1 247 ? -25.513 4.762 -12.523 1.000 36.134 244 GLY AAA O 1
ATOM 1597 N N . PRO A 1 248 ? -27.124 3.389 -11.718 1.000 37.698 245 PRO AAA N 1
ATOM 1598 C CA . PRO A 1 248 ? -28.244 4.202 -12.165 1.000 39.166 245 PRO AAA CA 1
ATOM 1599 C C . PRO A 1 248 ? -28.341 5.543 -11.434 1.000 38.628 245 PRO AAA C 1
ATOM 1600 O O . PRO A 1 248 ? -29.074 6.414 -11.865 1.000 43.294 245 PRO AAA O 1
ATOM 1604 N N . MET A 1 249 ? -27.583 5.704 -10.352 1.000 35.560 246 MET AAA N 1
ATOM 1605 C CA . MET A 1 249 ? -27.628 6.973 -9.565 1.000 30.172 246 MET AAA CA 1
ATOM 1606 C C . MET A 1 249 ? -26.311 7.733 -9.731 1.000 32.486 246 MET AAA C 1
ATOM 1607 O O . MET A 1 249 ? -26.142 8.787 -9.026 1.000 29.489 246 MET AAA O 1
ATOM 1612 N N . THR A 1 250 ? -25.424 7.280 -10.618 1.000 27.352 247 THR AAA N 1
ATOM 1613 C CA . THR A 1 250 ? -24.110 7.937 -10.862 1.000 27.418 247 THR AAA CA 1
ATOM 1614 C C . THR A 1 250 ? -24.148 8.634 -12.216 1.000 32.928 247 THR AAA C 1
ATOM 1615 O O . THR A 1 250 ? -24.551 7.976 -13.184 1.000 34.328 247 THR AAA O 1
ATOM 1619 N N . HIS A 1 251 ? -23.651 9.876 -12.305 1.000 29.572 248 HIS AAA N 1
ATOM 1620 C CA . HIS A 1 251 ? -23.790 10.737 -13.502 1.000 29.008 248 HIS AAA CA 1
ATOM 1621 C C . HIS A 1 251 ? -22.422 11.227 -13.953 1.000 31.505 248 HIS AAA C 1
ATOM 1622 O O . HIS A 1 251 ? -21.490 11.338 -13.142 1.000 32.311 248 HIS AAA O 1
ATOM 1629 N N . ARG A 1 252 ? -22.278 11.402 -15.271 1.000 29.601 249 ARG AAA N 1
ATOM 1630 C CA . ARG A 1 252 ? -21.023 11.911 -15.839 1.000 31.475 249 ARG AAA CA 1
ATOM 1631 C C . ARG A 1 252 ? -20.941 13.425 -15.705 1.000 29.991 249 ARG AAA C 1
ATOM 1632 O O . ARG A 1 252 ? -21.837 14.137 -16.136 1.000 32.228 249 ARG AAA O 1
ATOM 1640 N N . GLY A 1 253 ? -19.807 13.891 -15.183 1.000 30.317 250 GLY AAA N 1
ATOM 1641 C CA . GLY A 1 253 ? -19.486 15.314 -15.275 1.000 26.867 250 GLY AAA CA 1
ATOM 1642 C C . GLY A 1 253 ? -18.451 15.554 -16.356 1.000 31.655 250 GLY AAA C 1
ATOM 1643 O O . GLY A 1 253 ? -18.282 14.670 -17.214 1.000 33.537 250 GLY AAA O 1
ATOM 1644 N N . GLU A 1 254 ? -17.714 16.653 -16.259 1.000 29.906 251 GLU AAA N 1
ATOM 1645 C CA . GLU A 1 254 ? -16.653 16.984 -17.235 1.000 28.504 251 GLU AAA CA 1
ATOM 1646 C C . GLU A 1 254 ? -15.430 16.121 -16.945 1.000 33.178 251 GLU AAA C 1
ATOM 1647 O O . GLU A 1 254 ? -15.217 15.700 -15.795 1.000 30.818 251 GLU AAA O 1
ATOM 1653 N N . GLU A 1 255 ? -14.606 15.842 -17.964 1.000 33.643 252 GLU AAA N 1
ATOM 1654 C CA . GLU A 1 255 ? -13.340 15.086 -17.838 1.000 37.010 252 GLU AAA CA 1
ATOM 1655 C C . GLU A 1 255 ? -13.612 13.728 -17.181 1.000 34.714 252 GLU AAA C 1
ATOM 1656 O O . GLU A 1 255 ? -14.525 13.007 -17.651 1.000 34.244 252 GLU AAA O 1
ATOM 1662 N N . ASP A 1 256 ? -12.901 13.418 -16.093 1.000 30.342 253 ASP AAA N 1
ATOM 1663 C CA . ASP A 1 256 ? -12.986 12.128 -15.364 1.000 30.171 253 ASP AAA CA 1
ATOM 1664 C C . ASP A 1 256 ? -13.915 12.281 -14.142 1.000 27.860 253 ASP AAA C 1
ATOM 1665 O O . ASP A 1 256 ? -13.967 11.346 -13.368 1.000 32.988 253 ASP AAA O 1
ATOM 1670 N N . TRP A 1 257 ? -14.651 13.380 -14.042 1.000 27.930 254 TRP AAA N 1
ATOM 1671 C CA . TRP A 1 257 ? -15.587 13.583 -12.887 1.000 27.892 254 TRP AAA CA 1
ATOM 1672 C C . TRP A 1 257 ? -16.862 12.762 -13.048 1.000 30.614 254 TRP AAA C 1
ATOM 1673 O O . TRP A 1 257 ? -17.466 12.751 -14.167 1.000 28.401 254 TRP AAA O 1
ATOM 1684 N N . LEU A 1 258 ? -17.341 12.244 -11.921 1.000 27.713 255 LEU AAA N 1
ATOM 1685 C CA . LEU A 1 258 ? -18.695 11.685 -11.775 1.000 28.105 255 LEU AAA CA 1
ATOM 1686 C C . LEU A 1 258 ? -19.409 12.471 -10.684 1.000 29.340 255 LEU AAA C 1
ATOM 1687 O O . LEU A 1 258 ? -18.709 13.002 -9.824 1.000 26.961 255 LEU AAA O 1
ATOM 1692 N N . TYR A 1 259 ? -20.718 12.449 -10.645 1.000 24.023 256 TYR AAA N 1
ATOM 1693 C CA . TYR A 1 259 ? -21.424 13.050 -9.491 1.000 27.252 256 TYR AAA CA 1
ATOM 1694 C C . TYR A 1 259 ? -22.632 12.224 -9.088 1.000 30.066 256 TYR AAA C 1
ATOM 1695 O O . TYR A 1 259 ? -23.216 11.443 -9.876 1.000 26.958 256 TYR AAA O 1
ATOM 1704 N N . GLU A 1 260 ? -22.974 12.355 -7.803 1.000 25.881 257 GLU AAA N 1
ATOM 1705 C CA . GLU A 1 260 ? -24.077 11.592 -7.155 1.000 25.559 257 GLU AAA CA 1
ATOM 1706 C C . GLU A 1 260 ? -24.672 12.478 -6.081 1.000 26.018 257 GLU AAA C 1
ATOM 1707 O O . GLU A 1 260 ? -23.931 13.350 -5.568 1.000 25.148 257 GLU AAA O 1
ATOM 1713 N N . ARG A 1 261 ? -25.958 12.345 -5.829 1.000 23.301 258 ARG AAA N 1
ATOM 1714 C CA . ARG A 1 261 ? -26.603 12.952 -4.637 1.000 22.644 258 ARG AAA CA 1
ATOM 1715 C C . ARG A 1 261 ? -26.434 12.043 -3.435 1.000 22.366 258 ARG AAA C 1
ATOM 1716 O O . ARG A 1 261 ? -26.579 10.821 -3.519 1.000 23.377 258 ARG AAA O 1
ATOM 1724 N N . LEU A 1 262 ? -26.115 12.632 -2.279 1.000 20.649 259 LEU AAA N 1
ATOM 1725 C CA . LEU A 1 262 ? -26.019 11.916 -0.994 1.000 21.569 259 LEU AAA CA 1
ATOM 1726 C C . LEU A 1 262 ? -27.168 12.348 -0.081 1.000 21.980 259 LEU AAA C 1
ATOM 1727 O O . LEU A 1 262 ? -27.620 13.461 -0.103 1.000 21.244 259 LEU AAA O 1
ATOM 1732 N N . ALA A 1 263 ? -27.655 11.392 0.674 1.000 21.690 260 ALA AAA N 1
ATOM 1733 C CA . ALA A 1 263 ? -28.681 11.607 1.687 1.000 20.922 260 ALA AAA CA 1
ATOM 1734 C C . ALA A 1 263 ? -28.092 12.522 2.755 1.000 20.854 260 ALA AAA C 1
ATOM 1735 O O . ALA A 1 263 ? -26.933 12.367 3.150 1.000 20.532 260 ALA AAA O 1
ATOM 1737 N N . PRO A 1 264 ? -28.926 13.437 3.275 1.000 20.459 261 PRO AAA N 1
ATOM 1738 C CA . PRO A 1 264 ? -28.453 14.425 4.251 1.000 21.006 261 PRO AAA CA 1
ATOM 1739 C C . PRO A 1 264 ? -28.233 13.980 5.696 1.000 25.575 261 PRO AAA C 1
ATOM 1740 O O . PRO A 1 264 ? -28.795 13.012 6.170 1.000 25.420 261 PRO AAA O 1
#